Protein AF-A0A7S3IKJ8-F1 (afdb_monomer_lite)

pLDDT: mean 87.4, std 15.87, range [39.94, 98.62]

Sequence (196 aa):
MTREGDLPKLYNYNGRRFDITDTLGQVDKDSNGRIIPKKDAQGRLVDNLGRRINSRGYLVDEFGNVIDKDGRQIFENAHLENDEIPKIFPFTKFNVKNITGDFEMDPLGNPILDRDQSGALLDRQGRKVNAKGYLIDQHGNIINVHGKQVFKKEILDNEGDIPKVYRTGLLKADTASSLSRLMSEIEKNQPSEFDQ

Radius of gyration: 22.33 Å; chains: 1; bounding box: 51×67×55 Å

Organism: NCBI:txid197538

Structure (mmCIF, N/CA/C/O backbone):
data_AF-A0A7S3IKJ8-F1
#
_entry.id   AF-A0A7S3IKJ8-F1
#
loop_
_atom_site.group_PDB
_atom_site.id
_atom_site.type_symbol
_atom_site.label_atom_id
_atom_site.label_alt_id
_atom_site.label_comp_id
_atom_site.label_asym_id
_atom_site.label_entity_id
_atom_site.label_seq_id
_atom_site.pdbx_PDB_ins_code
_atom_site.Cartn_x
_atom_site.Cartn_y
_atom_site.Cartn_z
_atom_site.occupancy
_atom_site.B_iso_or_equiv
_atom_site.auth_seq_id
_atom_site.auth_comp_id
_atom_site.auth_asym_id
_atom_site.auth_atom_id
_atom_site.pdbx_PDB_model_num
ATOM 1 N N . MET A 1 1 ? -18.292 -18.107 0.063 1.00 39.94 1 MET A N 1
ATOM 2 C CA . MET A 1 1 ? -18.399 -17.570 1.435 1.00 39.94 1 MET A CA 1
ATOM 3 C C . MET A 1 1 ? -18.030 -18.699 2.377 1.00 39.94 1 MET A C 1
ATOM 5 O O . MET A 1 1 ? -18.510 -19.804 2.159 1.00 39.94 1 MET A O 1
ATOM 9 N N . THR A 1 2 ? -17.123 -18.473 3.327 1.00 44.84 2 THR A N 1
ATOM 10 C CA . THR A 1 2 ? -16.874 -19.429 4.418 1.00 44.84 2 THR A CA 1
ATOM 11 C C . THR A 1 2 ? -18.148 -19.557 5.255 1.00 44.84 2 THR A C 1
ATOM 13 O O . THR A 1 2 ? -18.942 -18.617 5.316 1.00 44.84 2 THR A O 1
ATOM 16 N N . ARG A 1 3 ? -18.373 -20.729 5.855 1.00 45.25 3 ARG A N 1
ATOM 17 C CA . ARG A 1 3 ? -19.634 -21.105 6.521 1.00 45.25 3 ARG A CA 1
ATOM 18 C C . ARG A 1 3 ? -20.012 -20.251 7.751 1.00 45.25 3 ARG A C 1
ATOM 20 O O . ARG A 1 3 ? -21.077 -20.476 8.305 1.00 45.25 3 ARG A O 1
ATOM 27 N N . GLU A 1 4 ? -19.208 -19.255 8.133 1.00 46.69 4 GLU A N 1
ATOM 28 C CA . GLU A 1 4 ? -19.383 -18.479 9.375 1.00 46.69 4 GLU A CA 1
ATOM 29 C C . GLU A 1 4 ? -19.508 -16.956 9.195 1.00 46.69 4 GLU A C 1
ATOM 31 O O . GLU A 1 4 ? -19.572 -16.232 10.176 1.00 46.69 4 GLU A O 1
ATOM 36 N N . GLY A 1 5 ? -19.571 -16.417 7.973 1.00 54.84 5 GLY A N 1
ATOM 37 C CA . GLY A 1 5 ? -19.694 -14.956 7.798 1.00 54.84 5 GLY A CA 1
ATOM 38 C C . GLY A 1 5 ? -18.462 -14.148 8.246 1.00 54.84 5 GLY A C 1
ATOM 39 O O . GLY A 1 5 ? -18.463 -12.924 8.118 1.00 54.84 5 GLY A O 1
ATOM 40 N N . ASP A 1 6 ? -17.400 -14.822 8.696 1.00 66.81 6 ASP A N 1
ATOM 41 C CA . ASP A 1 6 ? -16.117 -14.217 9.030 1.00 66.81 6 ASP A CA 1
ATOM 42 C C . ASP A 1 6 ? -15.493 -13.524 7.819 1.00 66.81 6 ASP A C 1
ATOM 44 O O . ASP A 1 6 ? -15.378 -14.083 6.718 1.00 66.81 6 ASP A O 1
ATOM 48 N N . LEU A 1 7 ? -15.053 -12.284 8.040 1.00 72.56 7 LEU A N 1
ATOM 49 C CA . LEU A 1 7 ? -14.300 -11.534 7.048 1.00 72.56 7 LEU A CA 1
ATOM 50 C C . LEU A 1 7 ? -13.001 -12.284 6.722 1.00 72.56 7 LEU A C 1
ATOM 52 O O . LEU A 1 7 ? -12.287 -12.727 7.625 1.00 72.56 7 LEU A O 1
ATOM 56 N N . PRO A 1 8 ? -12.640 -12.419 5.434 1.00 81.75 8 PRO A N 1
ATOM 57 C CA . PRO A 1 8 ? -11.373 -13.027 5.082 1.00 81.75 8 PRO A CA 1
ATOM 58 C C . PRO A 1 8 ? -10.234 -12.185 5.657 1.00 81.75 8 PRO A C 1
ATOM 60 O O . PRO A 1 8 ? -10.186 -10.968 5.474 1.00 81.75 8 PRO A O 1
ATOM 63 N N . LYS A 1 9 ? -9.282 -12.860 6.305 1.00 88.75 9 LYS A N 1
ATOM 64 C CA . LYS A 1 9 ? -8.017 -12.244 6.714 1.00 88.75 9 LYS A CA 1
ATOM 65 C C . LYS A 1 9 ? -7.365 -11.518 5.534 1.00 88.75 9 LYS A C 1
ATOM 67 O O . LYS A 1 9 ? -7.343 -12.039 4.417 1.00 88.75 9 LYS A O 1
ATOM 72 N N . LEU A 1 10 ? -6.801 -10.353 5.817 1.00 93.19 10 LEU A N 1
ATOM 73 C CA . LEU A 1 10 ? -6.163 -9.464 4.853 1.00 93.19 10 LEU A CA 1
ATOM 74 C C . LEU A 1 10 ? -4.644 -9.623 4.884 1.00 93.19 10 LEU A C 1
ATOM 76 O O . LEU A 1 10 ? -4.087 -10.236 5.795 1.00 93.19 10 LEU A O 1
ATOM 80 N N . TYR A 1 11 ? -3.977 -9.042 3.893 1.00 94.12 11 TYR A N 1
ATOM 81 C CA . TYR A 1 11 ? -2.529 -8.888 3.858 1.00 94.12 11 TYR A CA 1
ATOM 82 C C . TYR A 1 11 ? -2.122 -7.425 4.001 1.00 94.12 11 TYR A C 1
ATOM 84 O O . TYR A 1 11 ? -2.797 -6.528 3.499 1.00 94.12 11 TYR A O 1
ATOM 92 N N . ASN A 1 12 ? -0.988 -7.183 4.652 1.00 94.75 12 ASN A N 1
ATOM 93 C CA . ASN A 1 12 ? -0.292 -5.906 4.538 1.00 94.75 12 ASN A CA 1
ATOM 94 C C . ASN A 1 12 ? 0.738 -5.932 3.395 1.00 94.75 12 ASN A C 1
ATOM 96 O O . ASN A 1 12 ? 0.959 -6.961 2.752 1.00 94.75 12 ASN A O 1
ATOM 100 N N . TYR A 1 13 ? 1.405 -4.802 3.155 1.00 94.25 13 TYR A N 1
ATOM 101 C CA . TYR A 1 13 ? 2.387 -4.654 2.074 1.00 94.25 13 TYR A CA 1
ATOM 102 C C . TYR A 1 13 ? 3.602 -5.589 2.174 1.00 94.25 13 TYR A C 1
ATOM 104 O O . TYR A 1 13 ? 4.128 -6.026 1.145 1.00 94.25 13 TYR A O 1
ATOM 112 N N . ASN A 1 14 ? 3.969 -5.999 3.391 1.00 91.69 14 ASN A N 1
ATOM 113 C CA . ASN A 1 14 ? 5.042 -6.965 3.645 1.00 91.69 14 ASN A CA 1
ATOM 114 C C . ASN A 1 14 ? 4.616 -8.424 3.397 1.00 91.69 14 ASN A C 1
ATOM 116 O O . ASN A 1 14 ? 5.451 -9.329 3.452 1.00 91.69 14 ASN A O 1
ATOM 120 N N . GLY A 1 15 ? 3.331 -8.668 3.116 1.00 91.12 15 GLY A N 1
ATOM 121 C CA . GLY A 1 15 ? 2.766 -10.005 2.949 1.00 91.12 15 GLY A CA 1
ATOM 122 C C . GLY A 1 15 ? 2.408 -10.691 4.271 1.00 91.12 15 GLY A C 1
ATOM 123 O O . GLY A 1 15 ? 2.124 -11.888 4.275 1.00 91.12 15 GLY A O 1
ATOM 124 N N . ARG A 1 16 ? 2.386 -9.961 5.396 1.00 92.31 16 ARG A N 1
ATOM 125 C CA . ARG A 1 16 ? 1.870 -10.483 6.667 1.00 92.31 16 ARG A CA 1
ATOM 126 C C . ARG A 1 16 ? 0.351 -10.561 6.586 1.00 92.31 16 ARG A C 1
ATOM 128 O O . ARG A 1 16 ? -0.309 -9.578 6.258 1.00 92.31 16 ARG A O 1
ATOM 135 N N . ARG A 1 17 ? -0.189 -11.731 6.924 1.00 92.50 17 ARG A N 1
ATOM 136 C CA . ARG A 1 17 ? -1.628 -11.955 7.061 1.00 92.50 17 ARG A CA 1
ATOM 137 C C . ARG A 1 17 ? -2.111 -11.448 8.422 1.00 92.50 17 ARG A C 1
ATOM 139 O O . ARG A 1 17 ? -1.455 -11.716 9.428 1.00 92.50 17 ARG A O 1
ATOM 146 N N . PHE A 1 18 ? -3.245 -10.759 8.463 1.00 93.81 18 PHE A N 1
ATOM 147 C CA . PHE A 1 18 ? -3.843 -10.243 9.696 1.00 93.81 18 PHE A CA 1
ATOM 148 C C . PHE A 1 18 ? -5.374 -10.303 9.648 1.00 93.81 18 PHE A C 1
ATOM 150 O O . PHE A 1 18 ? -5.972 -10.387 8.572 1.00 93.81 18 PHE A O 1
ATOM 157 N N . ASP A 1 19 ? -6.003 -10.302 10.821 1.00 94.00 19 ASP A N 1
ATOM 158 C CA . ASP A 1 19 ? -7.445 -10.119 10.953 1.00 94.00 19 ASP A CA 1
ATOM 159 C C . ASP A 1 19 ? -7.748 -8.624 11.092 1.00 94.00 19 ASP A C 1
ATOM 161 O O . ASP A 1 19 ? -7.141 -7.944 11.918 1.00 94.00 19 ASP A O 1
ATOM 165 N N . ILE A 1 20 ? -8.670 -8.095 10.288 1.00 94.06 20 ILE A N 1
ATOM 166 C CA . ILE A 1 20 ? -9.033 -6.676 10.372 1.00 94.06 20 ILE A CA 1
ATOM 167 C C . ILE A 1 20 ? -9.647 -6.332 11.733 1.00 94.06 20 ILE A C 1
ATOM 169 O O . ILE A 1 20 ? -9.433 -5.232 12.239 1.00 94.06 20 ILE A O 1
ATOM 173 N N . THR A 1 21 ? -10.353 -7.271 12.362 1.00 94.00 21 THR A N 1
ATOM 174 C CA . THR A 1 21 ? -10.974 -7.062 13.675 1.00 94.00 21 THR A CA 1
ATOM 175 C C . THR A 1 21 ? -9.936 -6.853 14.775 1.00 94.00 21 THR A C 1
ATOM 177 O O . THR A 1 21 ? -10.168 -6.052 15.677 1.00 94.00 21 THR A O 1
ATOM 180 N N . ASP A 1 22 ? -8.750 -7.457 14.647 1.00 95.88 22 ASP A N 1
ATOM 181 C CA . ASP A 1 22 ? -7.635 -7.238 15.572 1.00 95.88 22 ASP A CA 1
ATOM 182 C C . ASP A 1 22 ? -7.056 -5.819 15.470 1.00 95.88 22 ASP A C 1
ATOM 184 O O . ASP A 1 22 ? -6.352 -5.391 16.379 1.00 95.88 22 ASP A O 1
ATOM 188 N N . THR A 1 23 ? -7.345 -5.084 14.393 1.00 97.31 23 THR A N 1
ATOM 189 C CA . THR A 1 23 ? -6.882 -3.697 14.199 1.00 97.31 23 THR A CA 1
ATOM 190 C C . THR A 1 23 ? -7.908 -2.650 14.613 1.00 97.31 23 THR A C 1
ATOM 192 O O . THR A 1 23 ? -7.601 -1.463 14.589 1.00 97.31 23 THR A O 1
ATOM 195 N N . LEU A 1 24 ? -9.127 -3.048 14.983 1.00 96.50 24 LEU A N 1
ATOM 196 C CA . LEU A 1 24 ? -10.211 -2.123 15.308 1.00 96.50 24 LEU A CA 1
ATOM 197 C C . LEU A 1 24 ? -10.307 -1.876 16.819 1.00 96.50 24 LEU A C 1
ATOM 199 O O . LEU A 1 24 ? -10.249 -2.794 17.641 1.00 96.50 24 LEU A O 1
ATOM 203 N N . GLY A 1 25 ? -10.482 -0.608 17.189 1.00 96.62 25 GLY A N 1
ATOM 204 C CA . GLY A 1 25 ? -10.807 -0.209 18.552 1.00 96.62 25 GLY A CA 1
ATOM 205 C C . GLY A 1 25 ? -12.226 -0.617 18.945 1.00 96.62 25 GLY A C 1
ATOM 206 O O . GLY A 1 25 ? -13.109 -0.781 18.101 1.00 96.62 25 GLY A O 1
ATOM 207 N N . GLN A 1 26 ? -12.463 -0.751 20.249 1.00 96.06 26 GLN A N 1
ATOM 208 C CA . GLN A 1 26 ? -13.811 -0.989 20.767 1.00 96.06 26 GLN A CA 1
ATOM 209 C C . GLN A 1 26 ? -14.563 0.338 20.835 1.00 96.06 26 GLN A C 1
ATOM 211 O O . GLN A 1 26 ? -14.299 1.148 21.716 1.00 96.06 26 GLN A O 1
ATOM 216 N N . VAL A 1 27 ? -15.475 0.579 19.900 1.00 95.31 27 VAL A N 1
ATOM 217 C CA . VAL A 1 27 ? -16.203 1.850 19.796 1.00 95.31 27 VAL A CA 1
ATOM 218 C C . VAL A 1 27 ? -17.701 1.620 19.734 1.00 95.31 27 VAL A C 1
ATOM 220 O O . VAL A 1 27 ? -18.172 0.666 19.108 1.00 95.31 27 VAL A O 1
ATOM 223 N N . ASP A 1 28 ? -18.441 2.535 20.348 1.00 94.25 28 ASP A N 1
ATOM 224 C CA . ASP A 1 28 ? -19.887 2.599 20.184 1.00 94.25 28 ASP A CA 1
ATOM 225 C C . ASP A 1 28 ? -20.216 3.078 18.765 1.00 94.25 28 ASP A C 1
ATOM 227 O O . ASP A 1 28 ? -19.396 3.711 18.089 1.00 94.25 28 ASP A O 1
ATOM 231 N N . LYS A 1 29 ? -21.421 2.762 18.292 1.00 93.62 29 LYS A N 1
ATOM 232 C CA . LYS A 1 29 ? -21.914 3.198 16.985 1.00 93.62 29 LYS A CA 1
ATOM 233 C C . LYS A 1 29 ? -23.251 3.904 17.136 1.00 93.62 29 LYS A C 1
ATOM 235 O O . LYS A 1 29 ? -24.057 3.524 17.983 1.00 93.62 29 LYS A O 1
ATOM 240 N N . ASP A 1 30 ? -23.483 4.917 16.310 1.00 93.06 30 ASP A N 1
ATOM 241 C CA . ASP A 1 30 ? -24.798 5.543 16.196 1.00 93.06 30 ASP A CA 1
ATOM 242 C C . ASP A 1 30 ? -25.796 4.614 15.476 1.00 93.06 30 ASP A C 1
ATOM 244 O O . ASP A 1 30 ? -25.449 3.532 14.991 1.00 93.06 30 ASP A O 1
ATOM 248 N N . SER A 1 31 ? -27.054 5.047 15.371 1.00 94.75 31 SER A N 1
ATOM 249 C CA . SER A 1 31 ? -28.112 4.301 14.674 1.00 94.75 31 SER A CA 1
ATOM 250 C C . SER A 1 31 ? -27.844 4.075 13.179 1.00 94.75 31 SER A C 1
ATOM 252 O O . SER A 1 31 ? -28.470 3.205 12.579 1.00 94.75 31 SER A O 1
ATOM 254 N N . ASN A 1 32 ? -26.909 4.816 12.578 1.00 92.81 32 ASN A N 1
ATOM 255 C CA . ASN A 1 32 ? -26.478 4.664 11.188 1.00 92.81 32 ASN A CA 1
ATOM 256 C C . ASN A 1 32 ? -25.210 3.799 11.061 1.00 92.81 32 ASN A C 1
ATOM 258 O O . ASN A 1 32 ? -24.652 3.679 9.969 1.00 92.81 32 ASN A O 1
ATOM 262 N N . GLY A 1 33 ? -24.718 3.227 12.164 1.00 88.00 33 GLY A N 1
ATOM 263 C CA . GLY A 1 33 ? -23.505 2.418 12.201 1.00 88.00 33 GLY A CA 1
ATOM 264 C C . GLY A 1 33 ? -22.201 3.220 12.149 1.00 88.00 33 GLY A C 1
ATOM 265 O O . GLY A 1 33 ? -21.135 2.613 12.005 1.00 88.00 33 GLY A O 1
ATOM 266 N N . ARG A 1 34 ? -22.244 4.555 12.263 1.00 90.25 34 ARG A N 1
ATOM 267 C CA . ARG A 1 34 ? -21.039 5.394 12.333 1.00 90.25 34 ARG A CA 1
ATOM 268 C C . ARG A 1 34 ? -20.425 5.286 13.717 1.00 90.25 34 ARG A C 1
ATOM 270 O O . ARG A 1 34 ? -21.140 5.292 14.712 1.00 90.25 34 ARG A O 1
ATOM 277 N N . ILE A 1 35 ? -19.101 5.203 13.777 1.00 92.44 35 ILE A N 1
ATOM 278 C CA . ILE A 1 35 ? -18.386 5.099 15.049 1.00 92.44 35 ILE A CA 1
ATOM 279 C C . ILE A 1 35 ? -18.513 6.393 15.862 1.00 92.44 35 ILE A C 1
ATOM 281 O O . ILE A 1 35 ? -18.475 7.492 15.308 1.00 92.44 35 ILE A O 1
ATOM 285 N N . ILE A 1 36 ? -18.621 6.249 17.179 1.00 93.56 36 ILE A N 1
ATOM 286 C CA . ILE A 1 36 ? -18.640 7.341 18.153 1.00 93.56 36 ILE A CA 1
ATOM 287 C C . ILE A 1 36 ? -17.395 7.178 19.039 1.00 93.56 36 ILE A C 1
ATOM 289 O O . ILE A 1 36 ? -17.452 6.519 20.078 1.00 93.56 36 ILE A O 1
ATOM 293 N N . PRO A 1 37 ? -16.234 7.710 18.618 1.00 92.62 37 PRO A N 1
ATOM 294 C CA . PRO A 1 37 ? -15.009 7.618 19.399 1.00 92.62 37 PRO A CA 1
ATOM 295 C C . PRO A 1 37 ? -15.051 8.567 20.603 1.00 92.62 37 PRO A C 1
ATOM 297 O O . PRO A 1 37 ? -15.654 9.644 20.552 1.00 92.62 37 PRO A O 1
ATOM 300 N N . LYS A 1 38 ? -14.351 8.200 21.678 1.00 96.12 38 LYS A N 1
ATOM 301 C CA . LYS A 1 38 ? -14.102 9.095 22.814 1.00 96.12 38 LYS A CA 1
ATOM 302 C C . LYS A 1 38 ? -12.899 9.988 22.513 1.00 96.12 38 LYS A C 1
ATOM 304 O O . LYS A 1 38 ? -12.144 9.747 21.571 1.00 96.12 38 LYS A O 1
ATOM 309 N N . LYS A 1 39 ? -12.713 11.030 23.322 1.00 96.81 39 LYS A N 1
ATOM 310 C CA . LYS A 1 39 ? -11.502 11.855 23.319 1.00 96.81 39 LYS A CA 1
ATOM 311 C C . LYS A 1 39 ? -10.827 11.788 24.678 1.00 96.81 39 LYS A C 1
ATOM 313 O O . LYS A 1 39 ? -11.513 11.809 25.698 1.00 96.81 39 LYS A O 1
ATOM 318 N N . ASP A 1 40 ? -9.504 11.704 24.682 1.00 95.19 40 ASP A N 1
ATOM 319 C CA . ASP A 1 40 ? -8.719 11.838 25.907 1.00 95.19 40 ASP A CA 1
ATOM 320 C C . ASP A 1 40 ? -8.556 13.310 26.331 1.00 95.19 40 ASP A C 1
ATOM 322 O O . ASP A 1 40 ? -9.071 14.229 25.688 1.00 95.19 40 ASP A O 1
ATOM 326 N N . ALA A 1 41 ? -7.825 13.544 27.425 1.00 95.19 41 ALA A N 1
ATOM 327 C CA . ALA A 1 41 ? -7.581 14.883 27.965 1.00 95.19 41 ALA A CA 1
ATOM 328 C C . ALA A 1 41 ? -6.824 15.812 26.995 1.00 95.19 41 ALA A C 1
ATOM 330 O O . ALA A 1 41 ? -6.888 17.031 27.135 1.00 95.19 41 ALA A O 1
ATOM 331 N N . GLN A 1 42 ? -6.119 15.252 26.010 1.00 94.44 42 GLN A N 1
ATOM 332 C CA . GLN A 1 42 ? -5.400 15.982 24.967 1.00 94.44 42 GLN A CA 1
ATOM 333 C C . GLN A 1 42 ? -6.237 16.131 23.685 1.00 94.44 42 GLN A C 1
ATOM 335 O O . GLN A 1 42 ? -5.743 16.630 22.676 1.00 94.44 42 GLN A O 1
ATOM 340 N N . GLY A 1 43 ? -7.502 15.700 23.701 1.00 94.50 43 GLY A N 1
ATOM 341 C CA . GLY A 1 43 ? -8.410 15.764 22.560 1.00 94.50 43 GLY A CA 1
ATOM 342 C C . GLY A 1 43 ? -8.161 14.700 21.487 1.00 94.50 43 GLY A C 1
ATOM 343 O O . GLY A 1 43 ? -8.786 14.770 20.424 1.00 94.50 43 GLY A O 1
ATOM 344 N N . ARG A 1 44 ? -7.282 13.720 21.738 1.00 95.56 44 ARG A N 1
ATOM 345 C CA . ARG A 1 44 ? -6.969 12.632 20.800 1.00 95.56 44 ARG A CA 1
ATOM 346 C C . ARG A 1 44 ? -8.075 11.587 20.832 1.00 95.56 44 ARG A C 1
ATOM 348 O O . ARG A 1 44 ? -8.636 11.315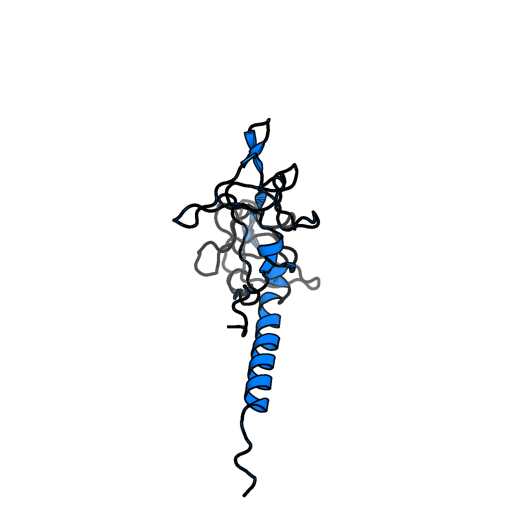 21.891 1.00 95.56 44 ARG A O 1
ATOM 355 N N . LEU A 1 45 ? -8.378 10.996 19.678 1.00 97.50 45 LEU A N 1
ATOM 356 C CA . LEU A 1 45 ? -9.399 9.956 19.577 1.00 97.50 45 LEU A CA 1
ATOM 357 C C . LEU A 1 45 ? -8.933 8.676 20.280 1.00 97.50 45 LEU A C 1
ATOM 359 O O . LEU A 1 45 ? -7.826 8.186 20.043 1.00 97.50 45 LEU A O 1
ATOM 363 N N . VAL A 1 46 ? -9.801 8.135 21.130 1.00 98.12 46 VAL A N 1
ATOM 364 C CA . VAL A 1 46 ? -9.577 6.884 21.854 1.00 98.12 46 VAL A CA 1
ATOM 365 C C . VAL A 1 46 ? -10.814 5.993 21.801 1.00 98.12 46 VAL A C 1
ATOM 367 O O . VAL A 1 46 ? -11.946 6.467 21.667 1.00 98.12 46 VAL A O 1
ATOM 370 N N . ASP A 1 47 ? -10.590 4.688 21.892 1.00 97.69 47 ASP A N 1
ATOM 371 C CA . ASP A 1 47 ? -11.650 3.696 22.012 1.00 97.69 47 ASP A CA 1
ATOM 372 C C . ASP A 1 47 ? -12.206 3.624 23.450 1.00 97.69 47 ASP A C 1
ATOM 374 O O . ASP A 1 47 ? -11.779 4.345 24.357 1.00 97.69 47 ASP A O 1
ATOM 378 N N . ASN A 1 48 ? -13.182 2.747 23.684 1.00 97.06 48 ASN A N 1
ATOM 379 C CA . ASN A 1 48 ? -13.828 2.566 24.984 1.00 97.06 48 ASN A CA 1
ATOM 380 C C . ASN A 1 48 ? -12.879 2.069 26.085 1.00 97.06 48 ASN A C 1
ATOM 382 O O . ASN A 1 48 ? -13.211 2.221 27.260 1.00 97.06 48 ASN A O 1
ATOM 386 N N . LEU A 1 49 ? -11.715 1.527 25.714 1.00 95.75 49 LEU A N 1
ATOM 387 C CA . LEU A 1 49 ? -10.662 1.071 26.619 1.00 95.75 49 LEU A CA 1
ATOM 388 C C . LEU A 1 49 ? -9.554 2.122 26.810 1.00 95.75 49 LEU A C 1
ATOM 390 O O . LEU A 1 49 ? -8.574 1.858 27.501 1.00 95.75 49 LEU A O 1
ATOM 394 N N . GLY A 1 50 ? -9.684 3.305 26.199 1.00 96.12 50 GLY A N 1
ATOM 395 C CA . GLY A 1 50 ? -8.686 4.373 26.265 1.00 96.12 50 GLY A CA 1
ATOM 396 C C . GLY A 1 50 ? -7.492 4.178 25.326 1.00 96.12 50 GLY A C 1
ATOM 397 O O . GLY A 1 50 ? -6.506 4.906 25.439 1.00 96.12 50 GLY A O 1
ATOM 398 N N . ARG A 1 51 ? -7.550 3.220 24.392 1.00 97.31 51 ARG A N 1
ATOM 399 C CA . ARG A 1 51 ? -6.497 3.006 23.389 1.00 97.31 51 ARG A CA 1
ATOM 400 C C . ARG A 1 51 ? -6.660 4.006 22.254 1.00 97.31 51 ARG A C 1
ATOM 402 O O . ARG A 1 51 ? -7.780 4.276 21.826 1.00 97.31 51 ARG A O 1
ATOM 409 N N . ARG A 1 52 ? -5.549 4.539 21.741 1.00 98.06 52 ARG A N 1
ATOM 410 C CA . ARG A 1 52 ? -5.568 5.500 20.629 1.00 98.06 52 ARG A CA 1
ATOM 411 C C . ARG A 1 52 ? -6.139 4.861 19.369 1.00 98.06 52 ARG A C 1
ATOM 413 O O . ARG A 1 52 ? -5.761 3.746 19.010 1.00 98.06 52 ARG A O 1
ATOM 420 N N . ILE A 1 53 ? -7.006 5.605 18.689 1.00 98.50 53 ILE A N 1
ATOM 421 C CA . ILE A 1 53 ? -7.562 5.232 17.389 1.00 98.50 53 ILE A CA 1
ATOM 422 C C . ILE A 1 53 ? -7.483 6.394 16.398 1.00 98.50 53 ILE A C 1
ATOM 424 O O . ILE A 1 53 ? -7.377 7.552 16.800 1.00 98.50 53 ILE A O 1
ATOM 428 N N . ASN A 1 54 ? -7.545 6.102 15.101 1.00 97.44 54 ASN A N 1
ATOM 429 C CA . ASN A 1 54 ? -7.724 7.124 14.066 1.00 97.44 54 ASN A CA 1
ATOM 430 C C . ASN A 1 54 ? -9.214 7.398 13.777 1.00 97.44 54 ASN A C 1
ATOM 432 O O . ASN A 1 54 ? -10.102 6.815 14.406 1.00 97.44 54 ASN A O 1
ATOM 436 N N . SER A 1 55 ? -9.515 8.271 12.807 1.00 95.81 55 SER A N 1
ATOM 437 C CA . SER A 1 55 ? -10.907 8.638 12.487 1.00 95.81 55 SER A CA 1
ATOM 438 C C . SER A 1 55 ? -11.744 7.505 11.874 1.00 95.81 55 SER A C 1
ATOM 440 O O . SER A 1 55 ? -12.969 7.607 11.820 1.00 95.81 55 SER A O 1
ATOM 442 N N . ARG A 1 56 ? -11.108 6.406 11.447 1.00 96.44 56 ARG A N 1
ATOM 443 C CA . ARG A 1 56 ? -11.764 5.173 10.982 1.00 96.44 56 ARG A CA 1
ATOM 444 C C . ARG A 1 56 ? -11.927 4.125 12.083 1.00 96.44 56 ARG A C 1
ATOM 446 O O . ARG A 1 56 ? -12.544 3.093 11.840 1.00 96.44 56 ARG A O 1
ATOM 453 N N . GLY A 1 57 ? -11.428 4.398 13.288 1.00 96.94 57 GLY A N 1
ATOM 454 C CA . GLY A 1 57 ? -11.520 3.493 14.431 1.00 96.94 57 GLY A CA 1
ATOM 455 C C . GLY A 1 57 ? -10.432 2.422 14.471 1.00 96.94 57 GLY A C 1
ATOM 456 O O . GLY A 1 57 ? -10.531 1.510 15.288 1.00 96.94 57 GLY A O 1
ATOM 457 N N . TYR A 1 58 ? -9.399 2.518 13.630 1.00 98.31 58 TYR A N 1
ATOM 458 C CA . TYR A 1 58 ? -8.236 1.636 13.725 1.00 98.31 58 TYR A CA 1
ATOM 459 C C . TYR A 1 58 ? -7.379 2.012 14.924 1.00 98.31 58 TYR A C 1
ATOM 461 O O . TYR A 1 58 ? -7.148 3.198 15.149 1.00 98.31 58 TYR A O 1
ATOM 469 N N . LEU A 1 59 ? -6.885 1.014 15.656 1.00 98.56 59 LEU A N 1
ATOM 470 C CA . LEU A 1 59 ? -5.880 1.179 16.699 1.00 98.56 59 LEU A CA 1
ATOM 471 C C . LEU A 1 59 ? -4.607 1.760 16.092 1.00 98.56 59 LEU A C 1
ATOM 473 O O . LEU A 1 59 ? -4.132 1.271 15.064 1.00 98.56 59 LEU A O 1
ATOM 477 N N . VAL A 1 60 ? -4.051 2.783 16.741 1.00 98.62 60 VAL A N 1
ATOM 478 C CA . VAL A 1 60 ? -2.819 3.432 16.284 1.00 98.62 60 VAL A CA 1
ATOM 479 C C . VAL A 1 60 ? -1.788 3.599 17.389 1.00 98.62 60 VAL A C 1
ATOM 481 O O . VAL A 1 60 ? -2.132 3.804 18.555 1.00 98.62 60 VAL A O 1
ATOM 484 N N . ASP A 1 61 ? -0.516 3.537 17.004 1.00 98.12 61 ASP A N 1
ATOM 485 C CA . ASP A 1 61 ? 0.609 3.855 17.880 1.00 98.12 61 ASP A CA 1
ATOM 486 C C . ASP A 1 61 ? 0.801 5.373 18.059 1.00 98.12 61 ASP A C 1
ATOM 488 O O . ASP A 1 61 ? -0.053 6.202 17.712 1.00 98.12 61 ASP A O 1
ATOM 492 N N . GLU A 1 62 ? 1.938 5.761 18.640 1.00 96.44 6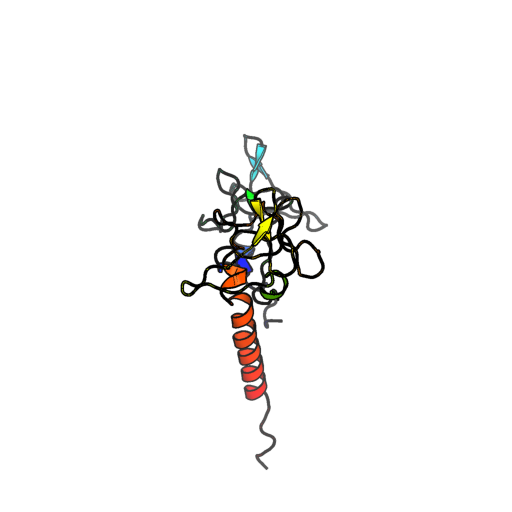2 GLU A N 1
ATOM 493 C CA . GLU A 1 62 ? 2.231 7.164 18.888 1.00 96.44 62 GLU A CA 1
ATOM 494 C C . GLU A 1 62 ? 2.446 8.004 17.625 1.00 96.44 62 GLU A C 1
ATOM 496 O O . GLU A 1 62 ? 2.038 9.173 17.612 1.00 96.44 62 GLU A O 1
ATOM 501 N N . PHE A 1 63 ? 2.965 7.374 16.569 1.00 97.19 63 PHE A N 1
ATOM 502 C CA . PHE A 1 63 ? 3.245 7.942 15.250 1.00 97.19 63 PHE A CA 1
ATOM 503 C C . PHE A 1 63 ? 2.035 7.888 14.306 1.00 97.19 63 PHE A C 1
ATOM 505 O O . PHE A 1 63 ? 2.091 8.411 13.196 1.00 97.19 63 PHE A O 1
ATOM 512 N N . GLY A 1 64 ? 0.927 7.279 14.738 1.00 97.44 64 GLY A N 1
ATOM 513 C CA . GLY A 1 64 ? -0.277 7.130 13.927 1.00 97.44 64 GLY A CA 1
ATOM 514 C C . GLY A 1 64 ? -0.237 5.931 12.977 1.00 97.44 64 GLY A C 1
ATOM 515 O O . GLY A 1 64 ? -1.080 5.859 12.080 1.00 97.44 64 GLY A O 1
ATOM 516 N N . ASN A 1 65 ? 0.716 5.010 13.140 1.00 98.38 65 ASN A N 1
ATOM 517 C CA . ASN A 1 65 ? 0.735 3.750 12.403 1.00 98.38 65 ASN A CA 1
ATOM 518 C C . ASN A 1 65 ? -0.373 2.840 12.925 1.00 98.38 65 ASN A C 1
ATOM 520 O O . ASN A 1 65 ? -0.619 2.790 14.129 1.00 98.38 65 ASN A O 1
ATOM 524 N N . VAL A 1 66 ? -1.011 2.081 12.037 1.00 98.62 66 VAL A N 1
ATOM 525 C CA . VAL A 1 66 ? -2.032 1.108 12.433 1.00 98.62 66 VAL A CA 1
ATOM 526 C C . VAL A 1 66 ? -1.365 -0.110 13.054 1.00 98.62 66 VAL A C 1
ATOM 528 O O . VAL A 1 66 ? -0.470 -0.711 12.452 1.00 98.62 66 VAL A O 1
ATOM 531 N N . ILE A 1 67 ? -1.846 -0.499 14.231 1.00 98.62 67 ILE A N 1
ATOM 532 C CA . ILE A 1 67 ? -1.368 -1.643 15.011 1.00 98.62 67 ILE A CA 1
ATOM 533 C C . ILE A 1 67 ? -2.483 -2.677 15.205 1.00 98.62 67 ILE A C 1
ATOM 535 O O . ILE A 1 67 ? -3.669 -2.367 15.096 1.00 98.62 67 ILE A O 1
ATOM 539 N N . ASP A 1 68 ? -2.102 -3.920 15.491 1.00 97.88 68 ASP A N 1
ATOM 540 C CA . ASP A 1 68 ? -3.030 -4.917 16.025 1.00 97.88 68 ASP A CA 1
ATOM 541 C C . ASP A 1 68 ? -3.233 -4.740 17.544 1.00 97.88 68 ASP A C 1
ATOM 543 O O . ASP A 1 68 ? -2.554 -3.952 18.206 1.00 97.88 68 ASP A O 1
ATOM 547 N N . LYS A 1 69 ? -4.178 -5.492 18.114 1.00 96.31 69 LYS A N 1
ATOM 548 C CA . LYS A 1 69 ? -4.492 -5.491 19.552 1.00 96.31 69 LYS A CA 1
ATOM 549 C C . LYS A 1 69 ? -3.309 -5.855 20.456 1.00 96.31 69 LYS A C 1
ATOM 551 O O . LYS A 1 69 ? -3.347 -5.512 21.634 1.00 96.31 69 LYS A O 1
ATOM 556 N N . ASP A 1 70 ? -2.292 -6.525 19.909 1.00 96.31 70 ASP A N 1
ATOM 557 C CA . ASP A 1 70 ? -1.060 -6.897 20.608 1.00 96.31 70 ASP A CA 1
ATOM 558 C C . ASP A 1 70 ? 0.028 -5.812 20.465 1.00 96.31 70 ASP A C 1
ATOM 560 O O . ASP A 1 70 ? 1.154 -5.995 20.927 1.00 96.31 70 ASP A O 1
ATOM 564 N N . GLY A 1 71 ? -0.276 -4.690 19.805 1.00 96.50 71 GLY A N 1
ATOM 565 C CA . GLY A 1 71 ? 0.644 -3.575 19.599 1.00 96.50 71 GLY A CA 1
ATOM 566 C C . GLY A 1 71 ? 1.601 -3.745 18.420 1.00 96.50 71 GLY A C 1
ATOM 567 O O . GLY A 1 71 ? 2.513 -2.936 18.260 1.00 96.50 71 GLY A O 1
ATOM 568 N N . ARG A 1 72 ? 1.437 -4.771 17.576 1.00 97.75 72 ARG A N 1
ATOM 569 C CA . ARG A 1 72 ? 2.322 -4.968 16.418 1.00 97.75 72 ARG A CA 1
ATOM 570 C C . ARG A 1 72 ? 1.856 -4.112 15.249 1.00 97.75 72 ARG A C 1
ATOM 572 O O . ARG A 1 72 ? 0.701 -4.201 14.840 1.00 97.75 72 ARG A O 1
ATOM 579 N N . GLN A 1 73 ? 2.777 -3.376 14.636 1.00 98.00 73 GLN A N 1
ATOM 580 C CA . GLN A 1 73 ? 2.497 -2.572 13.446 1.00 98.00 73 GLN A CA 1
ATOM 581 C C . GLN A 1 73 ? 2.009 -3.430 12.265 1.00 98.00 73 GLN A C 1
ATOM 583 O O . GLN A 1 73 ? 2.607 -4.454 11.914 1.00 98.00 73 GLN A O 1
ATOM 588 N N . ILE A 1 74 ? 0.912 -2.988 11.647 1.00 98.00 74 ILE A N 1
ATOM 589 C CA . ILE A 1 74 ? 0.292 -3.585 10.459 1.00 98.00 74 ILE A CA 1
ATOM 590 C C . ILE A 1 74 ? 0.514 -2.695 9.235 1.00 98.00 74 ILE A C 1
ATOM 592 O O . ILE A 1 74 ? 0.955 -3.211 8.205 1.00 98.00 74 ILE A O 1
ATOM 596 N N . PHE A 1 75 ? 0.279 -1.384 9.358 1.00 97.44 75 PHE A N 1
ATOM 597 C CA . PHE A 1 75 ? 0.532 -0.390 8.311 1.00 97.44 75 PHE A CA 1
ATOM 598 C C . PHE A 1 75 ? 1.161 0.872 8.892 1.00 97.44 75 PHE A C 1
ATOM 600 O O . PHE A 1 75 ? 0.750 1.341 9.948 1.00 97.44 75 PHE A O 1
ATOM 607 N N . GLU A 1 76 ? 2.121 1.444 8.174 1.00 95.94 76 GLU A N 1
ATOM 608 C CA . GLU A 1 76 ? 2.600 2.804 8.434 1.00 95.94 76 GLU A CA 1
ATOM 609 C C . GLU A 1 76 ? 1.507 3.837 8.156 1.00 95.94 76 GLU A C 1
ATOM 611 O O . GLU A 1 76 ? 0.672 3.637 7.271 1.00 95.94 76 GLU A O 1
ATOM 616 N N . ASN A 1 77 ? 1.543 4.963 8.871 1.00 96.12 77 ASN A N 1
ATOM 617 C CA . ASN A 1 77 ? 0.609 6.069 8.661 1.00 96.12 77 ASN A CA 1
ATOM 618 C C . ASN A 1 77 ? 0.615 6.561 7.200 1.00 96.12 77 ASN A C 1
ATOM 620 O O . ASN A 1 77 ? -0.441 6.798 6.621 1.00 96.12 77 ASN A O 1
ATOM 624 N N . ALA A 1 78 ? 1.797 6.608 6.577 1.00 92.75 78 ALA A N 1
ATOM 625 C CA . ALA A 1 78 ? 1.976 7.021 5.185 1.00 92.75 78 ALA A CA 1
ATOM 626 C C . ALA A 1 78 ? 1.259 6.113 4.165 1.00 92.75 78 ALA A C 1
ATOM 628 O O . ALA A 1 78 ? 1.008 6.528 3.037 1.00 92.75 78 ALA A O 1
ATOM 629 N N . HIS A 1 79 ? 0.906 4.881 4.548 1.00 92.81 79 HIS A N 1
ATOM 630 C CA . HIS A 1 79 ? 0.161 3.957 3.692 1.00 92.81 79 HIS A CA 1
ATOM 631 C C . HIS A 1 79 ? -1.357 4.167 3.738 1.00 92.81 79 HIS A C 1
ATOM 633 O O . HIS A 1 79 ? -2.073 3.517 2.971 1.00 92.81 79 HIS A O 1
ATOM 639 N N . LEU A 1 80 ? -1.856 5.003 4.651 1.00 94.75 80 LEU A N 1
ATOM 640 C CA . LEU A 1 80 ? -3.285 5.220 4.834 1.00 94.75 80 LEU A CA 1
ATOM 641 C C . LEU A 1 80 ? -3.811 6.256 3.843 1.00 94.75 80 LEU A C 1
ATOM 643 O O . LEU A 1 80 ? -3.191 7.287 3.596 1.00 94.75 80 LEU A O 1
ATOM 647 N N . GLU A 1 81 ? -5.012 6.017 3.327 1.00 93.88 81 GLU A N 1
ATOM 648 C CA . GLU A 1 81 ? -5.721 6.984 2.491 1.00 93.88 81 GLU A CA 1
ATOM 649 C C . GLU A 1 81 ? -7.014 7.388 3.196 1.00 93.88 81 GLU A C 1
ATOM 651 O O . GLU A 1 81 ? -7.908 6.569 3.386 1.00 93.88 81 GLU A O 1
ATOM 656 N N . ASN A 1 82 ? -7.126 8.653 3.614 1.00 95.19 82 ASN A N 1
ATOM 657 C CA . ASN A 1 82 ? -8.249 9.134 4.433 1.00 95.19 82 ASN A CA 1
ATOM 658 C C . ASN A 1 82 ? -8.456 8.290 5.710 1.00 95.19 82 ASN A C 1
ATOM 660 O O . ASN A 1 82 ? -9.581 7.852 5.996 1.00 95.19 82 ASN A O 1
ATOM 664 N N . ASP A 1 83 ? -7.352 8.037 6.428 1.00 96.00 83 ASP A N 1
ATOM 665 C CA . ASP A 1 83 ? -7.245 7.190 7.629 1.00 96.00 83 ASP A CA 1
ATOM 666 C C . ASP A 1 83 ? -7.634 5.711 7.428 1.00 96.00 83 ASP A C 1
ATOM 668 O O . ASP A 1 83 ? -7.741 4.948 8.389 1.00 96.00 83 ASP A O 1
ATOM 672 N N . GLU A 1 84 ? -7.857 5.279 6.188 1.00 96.81 84 GLU A N 1
ATOM 673 C CA . GLU A 1 84 ? -8.276 3.920 5.858 1.00 96.81 84 GLU A CA 1
ATOM 674 C C . GLU A 1 84 ? -7.080 3.043 5.468 1.00 96.81 84 GLU A C 1
ATOM 676 O O . GLU A 1 84 ? -6.180 3.485 4.751 1.00 96.81 84 GLU A O 1
ATOM 681 N N . ILE A 1 85 ? -7.088 1.781 5.914 1.00 95.94 85 ILE A N 1
ATOM 682 C CA . ILE A 1 85 ? -6.058 0.807 5.541 1.00 95.94 85 ILE A CA 1
ATOM 683 C C . ILE A 1 85 ? -6.309 0.235 4.134 1.00 95.94 85 ILE A C 1
ATOM 685 O O . ILE A 1 85 ? -7.463 0.026 3.731 1.00 95.94 85 ILE A O 1
ATOM 689 N N . PRO A 1 86 ? -5.248 -0.138 3.399 1.00 93.94 86 PRO A N 1
ATOM 690 C CA . PRO A 1 86 ? -5.373 -0.943 2.189 1.00 93.94 86 PRO A CA 1
ATOM 691 C C . PRO A 1 86 ? -6.019 -2.310 2.473 1.00 93.94 86 PRO A C 1
ATOM 693 O O . PRO A 1 86 ? -5.539 -3.090 3.297 1.00 93.94 86 PRO A O 1
ATOM 696 N N . LYS A 1 87 ? -7.086 -2.651 1.742 1.00 92.44 87 LYS A N 1
ATOM 697 C CA . LYS A 1 87 ? -7.779 -3.948 1.859 1.00 92.44 87 LYS A CA 1
ATOM 698 C C . LYS A 1 87 ? -7.224 -4.955 0.851 1.00 92.44 87 LYS A C 1
ATOM 700 O O . LYS A 1 87 ? -7.830 -5.223 -0.185 1.00 92.44 87 LYS A O 1
ATOM 705 N N . ILE A 1 88 ? -6.038 -5.492 1.134 1.00 91.56 88 ILE A N 1
ATOM 706 C CA . ILE A 1 88 ? -5.363 -6.445 0.243 1.00 91.56 88 ILE A CA 1
ATOM 707 C C . ILE A 1 88 ? -5.864 -7.857 0.549 1.00 91.56 88 ILE A C 1
ATOM 709 O O . ILE A 1 88 ? -5.358 -8.551 1.429 1.00 91.56 88 ILE A O 1
ATOM 713 N N . PHE A 1 89 ? -6.900 -8.276 -0.167 1.00 89.44 89 PHE A N 1
ATOM 714 C CA . PHE A 1 89 ? -7.480 -9.603 -0.010 1.00 89.44 89 PHE A CA 1
ATOM 715 C C . PHE A 1 89 ? -6.584 -10.701 -0.597 1.00 89.44 89 PHE A C 1
ATOM 717 O O . PHE A 1 89 ? -5.918 -10.464 -1.603 1.00 89.44 89 PHE A O 1
ATOM 724 N N . PRO A 1 90 ? -6.641 -11.941 -0.076 1.00 82.00 90 PRO A N 1
ATOM 725 C CA . PRO A 1 90 ? -5.918 -13.083 -0.647 1.00 82.00 90 PRO A CA 1
ATOM 726 C C . PRO A 1 90 ? -6.242 -13.367 -2.120 1.00 82.00 90 PRO A C 1
ATOM 728 O O . PRO A 1 90 ? -5.454 -13.995 -2.812 1.00 82.00 90 PRO A O 1
ATOM 731 N N . PHE A 1 91 ? -7.402 -12.910 -2.599 1.00 81.06 91 PHE A N 1
ATOM 732 C CA . PHE A 1 91 ? -7.868 -13.061 -3.979 1.00 81.06 91 PHE A CA 1
ATOM 733 C C . PHE A 1 91 ? -7.681 -11.793 -4.828 1.00 81.06 91 PHE A C 1
ATOM 735 O O . PHE A 1 91 ? -8.210 -11.721 -5.941 1.00 81.06 91 PHE A O 1
ATOM 742 N N . THR A 1 92 ? -6.964 -10.780 -4.327 1.00 83.38 92 THR A N 1
ATOM 743 C CA . THR A 1 92 ? -6.630 -9.579 -5.100 1.00 83.38 92 THR A CA 1
ATOM 744 C C . THR A 1 92 ? -5.827 -9.983 -6.334 1.00 83.38 92 THR A C 1
ATOM 746 O O . THR A 1 92 ? -4.644 -10.312 -6.260 1.00 83.38 92 THR A O 1
ATOM 749 N N . LYS A 1 93 ? -6.479 -9.970 -7.501 1.00 79.56 93 LYS A N 1
ATOM 750 C CA . LYS A 1 93 ? -5.836 -10.320 -8.767 1.00 79.56 93 LYS A CA 1
ATOM 751 C C . LYS A 1 93 ? -4.854 -9.224 -9.154 1.00 79.56 93 LYS A C 1
ATOM 753 O O . LYS A 1 93 ? -5.249 -8.094 -9.426 1.00 79.56 93 LYS A O 1
ATOM 758 N N . PHE A 1 94 ? -3.583 -9.589 -9.241 1.00 86.25 94 PHE A N 1
ATOM 759 C CA . PHE A 1 94 ? -2.533 -8.713 -9.732 1.00 86.25 94 PHE A CA 1
ATOM 760 C C . PHE A 1 94 ? -1.615 -9.474 -10.689 1.00 86.25 94 PHE A C 1
ATOM 762 O O . PHE A 1 94 ? -1.222 -10.618 -10.435 1.00 86.25 94 PHE A O 1
ATOM 769 N N . ASN A 1 95 ? -1.284 -8.836 -11.810 1.00 87.19 95 ASN A N 1
ATOM 770 C CA . ASN A 1 95 ? -0.339 -9.359 -12.782 1.00 87.19 95 ASN A CA 1
ATOM 771 C C . ASN A 1 95 ? 0.763 -8.329 -13.006 1.00 87.19 95 ASN A C 1
ATOM 773 O O . ASN A 1 95 ? 0.530 -7.317 -13.661 1.00 87.19 95 ASN A O 1
ATOM 777 N N . VAL A 1 96 ? 1.961 -8.625 -12.502 1.00 90.81 96 VAL A N 1
ATOM 778 C CA . VAL A 1 96 ? 3.133 -7.756 -12.660 1.00 90.81 96 VAL A CA 1
ATOM 779 C C . VAL A 1 96 ? 3.438 -7.470 -14.132 1.00 90.81 96 VAL A C 1
ATOM 781 O O . VAL A 1 96 ? 3.748 -6.338 -14.473 1.00 90.81 96 VAL A O 1
ATOM 784 N N . LYS A 1 97 ? 3.194 -8.425 -15.043 1.00 90.94 97 LYS A N 1
ATOM 785 C CA . LYS A 1 97 ? 3.406 -8.217 -16.486 1.00 90.94 97 LYS A CA 1
ATOM 786 C C . LYS A 1 97 ? 2.581 -7.064 -17.065 1.00 90.94 97 LYS A C 1
ATOM 788 O O . LYS A 1 97 ? 2.962 -6.510 -18.083 1.00 90.94 97 LYS A O 1
ATOM 793 N N . ASN A 1 98 ? 1.464 -6.696 -16.432 1.00 93.75 98 ASN A N 1
ATOM 794 C CA . ASN A 1 98 ? 0.630 -5.589 -16.902 1.00 93.75 98 ASN A CA 1
ATOM 795 C C . ASN A 1 98 ? 1.246 -4.215 -16.611 1.00 93.75 98 ASN A 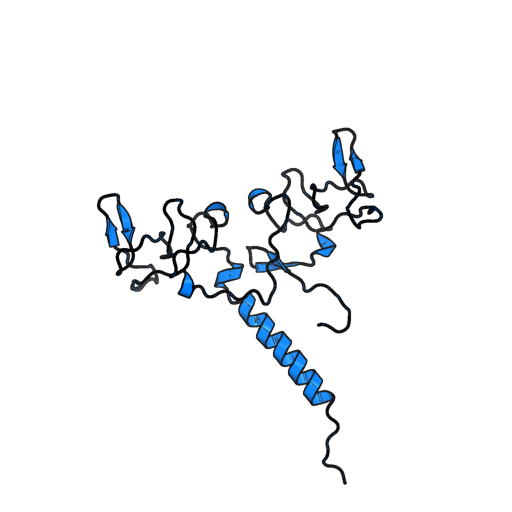C 1
ATOM 797 O O . ASN A 1 98 ? 0.738 -3.228 -17.134 1.00 93.75 98 ASN A O 1
ATOM 801 N N . ILE A 1 99 ? 2.268 -4.142 -15.755 1.00 96.12 99 ILE A N 1
ATOM 802 C CA . ILE A 1 99 ? 2.979 -2.907 -15.400 1.00 96.12 99 ILE A CA 1
ATOM 803 C C . ILE A 1 99 ? 4.454 -2.940 -15.817 1.00 96.12 99 ILE A C 1
ATOM 805 O O . ILE A 1 99 ? 5.127 -1.923 -15.733 1.00 96.12 99 ILE A O 1
ATOM 809 N N . THR A 1 100 ? 4.984 -4.093 -16.223 1.00 96.31 100 THR A N 1
ATOM 810 C CA . THR A 1 100 ? 6.379 -4.236 -16.646 1.00 96.31 100 THR A CA 1
ATOM 811 C C . THR A 1 100 ? 6.549 -3.730 -18.078 1.00 96.31 100 THR A C 1
ATOM 813 O O . THR A 1 100 ? 5.759 -4.078 -18.958 1.00 96.31 100 THR A O 1
ATOM 816 N N . GLY A 1 101 ? 7.569 -2.902 -18.300 1.00 96.25 101 GLY A N 1
ATOM 817 C CA . GLY A 1 101 ? 8.000 -2.483 -19.630 1.00 96.25 101 GLY A CA 1
ATOM 818 C C . GLY A 1 101 ? 8.577 -3.636 -20.455 1.00 96.25 101 GLY A C 1
ATOM 819 O O . GLY A 1 101 ? 8.722 -4.762 -19.984 1.00 96.25 101 GLY A O 1
ATOM 820 N N . ASP A 1 102 ? 8.897 -3.346 -21.708 1.00 96.81 102 ASP A N 1
ATOM 821 C CA . ASP A 1 102 ? 9.501 -4.307 -22.631 1.00 96.81 102 ASP A CA 1
ATOM 822 C C . ASP A 1 102 ? 11.029 -4.180 -22.619 1.00 96.81 102 ASP A C 1
ATOM 824 O O . ASP A 1 102 ? 11.572 -3.184 -23.093 1.00 96.81 102 ASP A O 1
ATOM 828 N N . PHE A 1 103 ? 11.731 -5.152 -22.041 1.00 96.06 103 PHE A N 1
ATOM 829 C CA . PHE A 1 103 ? 13.190 -5.144 -21.934 1.00 96.06 103 PHE A CA 1
ATOM 830 C C . PHE A 1 103 ? 13.753 -6.554 -21.753 1.00 96.06 103 PHE A C 1
ATOM 832 O O . PHE A 1 103 ? 13.053 -7.495 -21.373 1.00 96.06 103 PHE A O 1
ATOM 839 N N . GLU A 1 104 ? 15.050 -6.685 -22.017 1.00 94.69 104 GLU A N 1
ATOM 840 C CA . GLU A 1 104 ? 15.819 -7.882 -21.683 1.00 94.69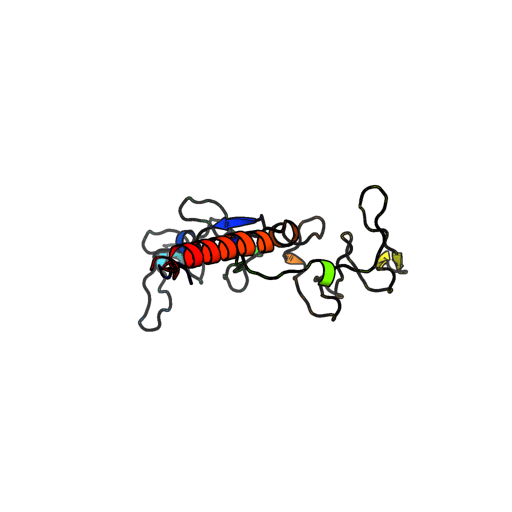 104 GLU A CA 1
ATOM 841 C C . GLU A 1 104 ? 16.392 -7.768 -20.271 1.00 94.69 104 GLU A C 1
ATOM 843 O O . GLU A 1 104 ? 16.556 -6.673 -19.736 1.00 94.69 104 GLU A O 1
ATOM 848 N N . MET A 1 105 ? 16.700 -8.913 -19.669 1.00 93.75 105 MET A N 1
ATOM 849 C CA . MET A 1 105 ? 17.440 -8.968 -18.414 1.00 93.75 105 MET A CA 1
ATOM 850 C C . MET A 1 105 ? 18.902 -9.286 -18.707 1.00 93.75 105 MET A C 1
ATOM 852 O O . MET A 1 105 ? 19.199 -10.098 -19.585 1.00 93.75 105 MET A O 1
ATOM 856 N N . ASP A 1 106 ? 19.808 -8.685 -17.946 1.00 92.12 106 ASP A N 1
ATOM 857 C CA . ASP A 1 106 ? 21.202 -9.105 -17.916 1.00 92.12 106 ASP A CA 1
ATOM 858 C C . ASP A 1 106 ? 21.341 -10.497 -17.245 1.00 92.12 106 ASP A C 1
ATOM 860 O O . ASP A 1 106 ? 20.386 -11.011 -16.647 1.00 92.12 106 ASP A O 1
ATOM 864 N N . PRO A 1 107 ? 22.524 -11.138 -17.302 1.00 94.81 107 PRO A N 1
ATOM 865 C CA . PRO A 1 107 ? 22.748 -12.434 -16.654 1.00 94.81 107 PRO A CA 1
ATOM 866 C C . PRO A 1 107 ? 22.545 -12.451 -15.127 1.00 94.81 107 PRO A C 1
ATOM 868 O O . PRO A 1 107 ? 22.441 -13.529 -14.546 1.00 94.81 107 PRO A O 1
ATOM 871 N N . LEU A 1 108 ? 22.511 -11.287 -14.472 1.00 90.00 108 LEU A N 1
ATOM 872 C CA . LEU A 1 108 ? 22.268 -11.130 -13.035 1.00 90.00 108 LEU A CA 1
ATOM 873 C C . LEU A 1 108 ? 20.781 -10.877 -12.720 1.00 90.00 108 LEU A C 1
ATOM 875 O O . LEU A 1 108 ? 20.408 -10.810 -11.549 1.00 90.00 108 LEU A O 1
ATOM 879 N N . GLY A 1 109 ? 19.928 -10.773 -13.744 1.00 86.00 109 GLY A N 1
ATOM 880 C CA . GLY A 1 109 ? 18.495 -10.530 -13.615 1.00 86.00 109 GLY A CA 1
ATOM 881 C C . GLY A 1 109 ? 18.105 -9.053 -13.512 1.00 86.00 109 GLY A C 1
ATOM 882 O O . GLY A 1 109 ? 16.964 -8.771 -13.143 1.00 86.00 109 GLY A O 1
ATOM 883 N N . ASN A 1 110 ? 19.008 -8.115 -13.815 1.00 87.81 110 ASN A N 1
ATOM 884 C CA . ASN A 1 110 ? 18.685 -6.688 -13.853 1.00 87.81 110 ASN A CA 1
ATOM 885 C C . ASN A 1 110 ? 18.125 -6.286 -15.223 1.00 87.81 110 ASN A C 1
ATOM 887 O O . ASN A 1 110 ? 18.614 -6.773 -16.244 1.00 87.81 110 ASN A O 1
ATOM 891 N N . PRO A 1 111 ? 17.152 -5.361 -15.278 1.00 92.62 111 PRO A N 1
ATOM 892 C CA . PRO A 1 111 ? 16.601 -4.894 -16.541 1.00 92.62 111 PRO A CA 1
ATOM 893 C C . PRO A 1 111 ? 17.639 -4.081 -17.326 1.00 92.62 111 PRO A C 1
ATOM 895 O O . PRO A 1 111 ? 18.241 -3.140 -16.806 1.00 92.62 111 PRO A O 1
ATOM 898 N N . ILE A 1 112 ? 17.817 -4.421 -18.600 1.00 94.44 112 ILE A N 1
ATOM 899 C CA . ILE A 1 112 ? 18.617 -3.655 -19.555 1.00 94.44 112 ILE A CA 1
ATOM 900 C C . ILE A 1 112 ? 17.705 -2.581 -20.156 1.00 94.44 112 ILE A C 1
ATOM 902 O O . ILE A 1 112 ? 16.808 -2.889 -20.940 1.00 94.44 112 ILE A O 1
ATOM 906 N N . LEU A 1 113 ? 17.916 -1.327 -19.751 1.00 96.12 113 LEU A N 1
ATOM 907 C CA . LEU A 1 113 ? 17.054 -0.186 -20.073 1.00 96.12 113 LEU A CA 1
ATOM 908 C C . LEU A 1 113 ? 17.818 0.897 -20.836 1.00 96.12 113 LEU A C 1
ATOM 910 O O . LEU A 1 113 ? 18.983 1.171 -20.535 1.00 96.12 113 LEU A O 1
ATOM 914 N N . ASP A 1 114 ? 17.125 1.559 -21.759 1.00 95.75 114 ASP A N 1
ATOM 915 C CA . ASP A 1 114 ? 17.648 2.711 -22.491 1.00 95.75 114 ASP A CA 1
ATOM 916 C C . ASP A 1 114 ? 17.511 3.998 -21.667 1.00 95.75 114 ASP A C 1
ATOM 918 O O . ASP A 1 114 ? 16.821 4.045 -20.644 1.00 95.75 114 ASP A O 1
ATOM 922 N N . ARG A 1 115 ? 18.181 5.070 -22.103 1.00 96.75 115 ARG A N 1
ATOM 923 C CA . ARG A 1 115 ? 18.062 6.401 -21.494 1.00 96.75 115 ARG A CA 1
ATOM 924 C C . ARG A 1 115 ? 17.770 7.460 -22.538 1.00 96.75 115 ARG A C 1
ATOM 926 O O . ARG A 1 115 ? 18.391 7.475 -23.597 1.00 96.75 115 ARG A O 1
ATOM 933 N N . ASP A 1 116 ? 16.863 8.374 -22.211 1.00 94.44 116 ASP A N 1
ATOM 934 C CA . ASP A 1 116 ? 16.679 9.584 -23.009 1.00 94.44 116 ASP A CA 1
ATOM 935 C C . ASP A 1 116 ? 17.761 10.641 -22.714 1.00 94.44 116 ASP A C 1
ATOM 937 O O . ASP A 1 116 ? 18.630 10.467 -21.857 1.00 94.44 116 ASP A O 1
ATOM 941 N N . GLN A 1 117 ? 17.692 11.776 -23.418 1.00 94.50 117 GLN A N 1
ATOM 942 C CA . GLN A 1 117 ? 18.627 12.896 -23.243 1.00 94.50 117 GLN A CA 1
ATOM 943 C C . GLN A 1 117 ? 18.597 13.499 -21.828 1.00 94.50 117 GLN A C 1
ATOM 945 O O . GLN A 1 117 ? 19.573 14.114 -21.405 1.00 94.50 117 GLN A O 1
ATOM 950 N N . SER A 1 118 ? 17.495 13.328 -21.092 1.00 93.50 118 SER A N 1
ATOM 951 C CA . SER A 1 118 ? 17.357 13.772 -19.702 1.00 93.50 118 SER A CA 1
ATOM 952 C C . SER A 1 118 ? 17.864 12.736 -18.688 1.00 93.50 118 SER A C 1
ATOM 954 O O . SER A 1 118 ? 17.880 13.001 -17.487 1.00 93.50 118 SER A O 1
ATOM 956 N N . GLY A 1 119 ? 18.294 11.560 -19.157 1.00 94.31 119 GLY A N 1
ATOM 957 C CA . GLY A 1 119 ? 18.731 10.438 -18.331 1.00 94.31 119 GLY A CA 1
ATOM 958 C C . GLY A 1 119 ? 17.588 9.570 -17.796 1.00 94.31 119 GLY A C 1
ATOM 959 O O . GLY A 1 119 ? 17.859 8.657 -17.005 1.00 94.31 119 GLY A O 1
ATOM 960 N N . ALA A 1 120 ? 16.341 9.821 -18.211 1.00 95.62 120 ALA A N 1
ATOM 961 C CA . ALA A 1 120 ? 15.188 9.022 -17.811 1.00 95.62 120 ALA A CA 1
ATOM 962 C C . ALA A 1 120 ? 15.256 7.630 -18.445 1.00 95.62 120 ALA A C 1
ATOM 964 O O . ALA A 1 120 ? 15.623 7.494 -19.610 1.00 95.62 120 ALA A O 1
ATOM 965 N N . LEU A 1 121 ? 14.904 6.604 -17.668 1.00 97.62 121 LEU A N 1
ATOM 966 C CA . LEU A 1 121 ? 14.941 5.216 -18.114 1.00 97.62 121 LEU A CA 1
ATOM 967 C C . LEU A 1 121 ? 13.759 4.908 -19.035 1.00 97.62 121 LEU A C 1
ATOM 969 O O . LEU A 1 121 ? 12.614 5.252 -18.725 1.00 97.62 121 LEU A O 1
ATOM 973 N N . LEU A 1 122 ? 14.050 4.233 -20.140 1.00 97.88 122 LEU A N 1
ATOM 974 C CA . LEU A 1 122 ? 13.092 3.836 -21.158 1.00 97.88 122 LEU A CA 1
ATOM 975 C C . LEU A 1 122 ? 13.138 2.323 -21.381 1.00 97.88 122 LEU A C 1
ATOM 977 O O . LEU A 1 122 ? 14.194 1.696 -21.299 1.00 97.88 122 LEU A O 1
ATOM 981 N N . ASP A 1 123 ? 11.981 1.745 -21.677 1.00 97.19 123 ASP A N 1
ATOM 982 C CA . ASP A 1 123 ? 11.898 0.398 -22.231 1.00 97.19 123 ASP A CA 1
ATOM 983 C C . ASP A 1 123 ? 12.173 0.401 -23.750 1.00 97.19 123 ASP A C 1
ATOM 985 O O . ASP A 1 123 ? 12.305 1.460 -24.367 1.00 97.19 123 ASP A O 1
ATOM 989 N N . ARG A 1 124 ? 12.212 -0.777 -24.385 1.00 96.38 124 ARG A N 1
ATOM 990 C CA . ARG A 1 124 ? 12.476 -0.929 -25.832 1.00 96.38 124 ARG A CA 1
ATOM 991 C C . ARG A 1 124 ? 11.443 -0.257 -26.737 1.00 96.38 124 ARG A C 1
ATOM 993 O O . ARG A 1 124 ? 11.687 -0.086 -27.928 1.00 96.38 124 ARG A O 1
ATOM 1000 N N . GLN A 1 125 ? 10.284 0.103 -26.194 1.00 95.25 125 GLN A N 1
ATOM 1001 C CA . GLN A 1 125 ? 9.221 0.809 -26.908 1.00 95.25 125 GLN A CA 1
ATOM 1002 C C . GLN A 1 125 ? 9.304 2.328 -26.688 1.00 95.25 125 GLN A C 1
ATOM 1004 O O . GLN A 1 125 ? 8.425 3.062 -27.139 1.00 95.25 125 GLN A O 1
ATOM 1009 N N . GLY A 1 126 ? 10.339 2.814 -25.993 1.00 95.62 126 GLY A N 1
ATOM 1010 C CA . GLY A 1 126 ? 10.526 4.224 -25.664 1.00 95.62 126 GLY A CA 1
ATOM 1011 C C . GLY A 1 126 ? 9.602 4.725 -24.551 1.00 95.62 126 GLY A C 1
ATOM 1012 O O . GLY A 1 126 ? 9.422 5.935 -24.403 1.00 95.62 126 GLY A O 1
ATOM 1013 N N . ARG A 1 127 ? 8.982 3.830 -23.772 1.00 97.12 127 ARG A N 1
ATOM 1014 C CA . ARG A 1 127 ? 8.093 4.198 -22.661 1.00 97.12 127 ARG A CA 1
ATOM 1015 C C . ARG A 1 127 ? 8.904 4.377 -21.388 1.00 97.12 127 ARG A C 1
ATOM 1017 O O . ARG A 1 127 ? 9.806 3.592 -21.108 1.00 97.12 127 ARG A O 1
ATOM 1024 N N . LYS A 1 128 ? 8.546 5.380 -20.582 1.00 97.94 128 LYS A N 1
ATOM 1025 C CA . LYS A 1 128 ? 9.219 5.639 -19.305 1.00 97.94 128 LYS A CA 1
ATOM 1026 C C . LYS A 1 128 ? 9.007 4.491 -18.329 1.00 97.94 128 LYS A C 1
ATOM 1028 O O . LYS A 1 128 ? 7.874 4.065 -18.096 1.00 97.94 128 LYS A O 1
ATOM 1033 N N . VAL A 1 129 ? 10.102 4.054 -17.721 1.00 98.25 129 VAL A N 1
ATOM 1034 C CA . VAL A 1 129 ? 10.111 3.050 -16.661 1.00 98.25 129 VAL A CA 1
ATOM 1035 C C . VAL A 1 129 ? 10.946 3.514 -15.470 1.00 98.25 129 VAL A C 1
ATOM 1037 O O . VAL A 1 129 ? 11.746 4.442 -15.572 1.00 98.25 129 VAL A O 1
ATOM 1040 N N . ASN A 1 130 ? 10.766 2.877 -14.317 1.00 97.06 130 ASN A N 1
ATOM 1041 C CA . ASN A 1 130 ? 11.680 3.023 -13.188 1.00 97.06 130 ASN A CA 1
ATOM 1042 C C . ASN A 1 130 ? 12.844 2.011 -13.264 1.00 97.06 130 ASN A C 1
ATOM 1044 O O . ASN A 1 130 ? 12.930 1.204 -14.188 1.00 97.06 130 ASN A O 1
ATOM 1048 N N . ALA A 1 131 ? 13.731 2.014 -12.264 1.00 95.19 131 ALA A N 1
ATOM 1049 C CA . ALA A 1 131 ? 14.893 1.118 -12.213 1.00 95.19 131 ALA A CA 1
ATOM 1050 C C . ALA A 1 131 ? 14.544 -0.381 -12.113 1.00 95.19 131 ALA A C 1
ATOM 1052 O O . ALA A 1 131 ? 15.382 -1.222 -12.421 1.00 95.19 131 ALA A O 1
ATOM 1053 N N . LYS A 1 132 ? 13.315 -0.726 -11.705 1.00 95.38 132 LYS A N 1
ATOM 1054 C CA . LYS A 1 132 ? 12.795 -2.104 -11.701 1.00 95.38 132 LYS A CA 1
ATOM 1055 C C . LYS A 1 132 ? 12.148 -2.492 -13.037 1.00 95.38 132 LYS A C 1
ATOM 1057 O O . LYS A 1 132 ? 11.683 -3.619 -13.185 1.00 95.38 132 LYS A O 1
ATOM 1062 N N . GLY A 1 133 ? 12.096 -1.569 -13.999 1.00 96.25 133 GLY A N 1
ATOM 1063 C CA . GLY A 1 133 ? 11.445 -1.766 -15.290 1.00 96.25 133 GLY A CA 1
ATOM 1064 C C . GLY A 1 133 ? 9.920 -1.621 -15.244 1.00 96.25 133 GLY A C 1
ATOM 1065 O O . GLY A 1 133 ? 9.234 -2.035 -16.174 1.00 96.25 133 GLY A O 1
ATOM 1066 N N . TYR A 1 134 ? 9.342 -1.053 -14.185 1.00 97.81 134 TYR A N 1
ATOM 1067 C CA . TYR A 1 134 ? 7.905 -0.769 -14.167 1.00 97.81 134 TYR A CA 1
ATOM 1068 C C . TYR A 1 134 ? 7.596 0.509 -14.930 1.00 97.81 134 TYR A C 1
ATOM 1070 O O . TYR A 1 134 ? 8.280 1.509 -14.737 1.00 97.81 134 TYR A O 1
ATOM 1078 N N . LEU A 1 135 ? 6.551 0.480 -15.755 1.00 98.38 135 LEU A N 1
ATOM 1079 C CA . LEU A 1 135 ? 6.032 1.636 -16.477 1.00 98.38 135 LEU A CA 1
ATOM 1080 C C . LEU A 1 135 ? 5.607 2.721 -15.488 1.00 98.38 135 LEU A C 1
ATOM 1082 O O . LEU 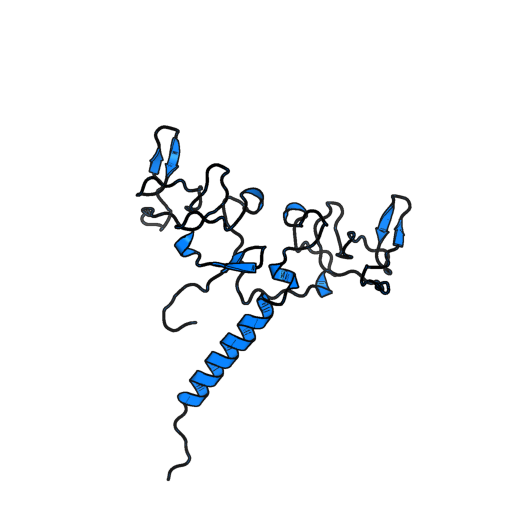A 1 135 ? 4.898 2.433 -14.519 1.00 98.38 135 LEU A O 1
ATOM 1086 N N . ILE A 1 136 ? 6.006 3.964 -15.761 1.00 98.44 136 ILE A N 1
ATOM 1087 C CA . ILE A 1 136 ? 5.691 5.113 -14.911 1.00 98.44 136 ILE A CA 1
ATOM 1088 C C . ILE A 1 136 ? 5.073 6.279 -15.676 1.00 98.44 136 ILE A C 1
ATOM 1090 O O . ILE A 1 136 ? 5.383 6.519 -16.844 1.00 98.44 136 ILE A O 1
ATOM 1094 N N . ASP A 1 137 ? 4.213 7.031 -14.991 1.00 97.81 137 ASP A N 1
ATOM 1095 C CA . ASP A 1 137 ? 3.763 8.342 -15.456 1.00 97.81 137 ASP A CA 1
ATOM 1096 C C . ASP A 1 137 ? 4.806 9.446 -15.174 1.00 97.81 137 ASP A C 1
ATOM 1098 O O . ASP A 1 137 ? 5.899 9.210 -14.654 1.00 97.81 137 ASP A O 1
ATOM 1102 N N . GLN A 1 138 ? 4.458 10.690 -15.507 1.00 95.94 138 GLN A N 1
ATOM 1103 C CA . GLN A 1 138 ? 5.306 11.866 -15.276 1.00 95.94 138 GLN A CA 1
ATOM 1104 C C . GLN A 1 138 ? 5.574 12.184 -13.793 1.00 95.94 138 GLN A C 1
ATOM 1106 O O . GLN A 1 138 ? 6.522 12.904 -13.490 1.00 95.94 138 GLN A O 1
ATOM 1111 N N . HIS A 1 139 ? 4.753 11.670 -12.876 1.00 96.56 139 HIS A N 1
ATOM 1112 C CA . HIS A 1 139 ? 4.897 11.843 -11.429 1.00 96.56 139 HIS A CA 1
ATOM 1113 C C . HIS A 1 139 ? 5.672 10.677 -10.786 1.00 96.56 139 HIS A C 1
ATOM 1115 O O . HIS A 1 139 ? 6.012 10.729 -9.603 1.00 96.56 139 HIS A O 1
ATOM 1121 N N . GLY A 1 140 ? 6.003 9.643 -11.567 1.00 96.50 140 GLY A N 1
ATOM 1122 C CA . GLY A 1 140 ? 6.673 8.434 -11.101 1.00 96.50 140 GLY A CA 1
ATOM 1123 C C . GLY A 1 140 ? 5.722 7.399 -10.499 1.00 96.50 140 GLY A C 1
ATOM 1124 O O . GLY A 1 140 ? 6.194 6.460 -9.859 1.00 96.50 140 GLY A O 1
ATOM 1125 N N . ASN A 1 141 ? 4.407 7.554 -10.681 1.00 98.00 141 ASN A N 1
ATOM 1126 C CA . ASN A 1 141 ? 3.444 6.528 -10.296 1.00 98.00 141 ASN A CA 1
ATOM 1127 C C . ASN A 1 141 ? 3.528 5.356 -11.266 1.00 98.00 141 ASN A C 1
ATOM 1129 O O . ASN A 1 141 ? 3.706 5.555 -12.466 1.00 98.00 141 ASN A O 1
ATOM 1133 N N . ILE A 1 142 ? 3.318 4.142 -10.766 1.00 98.19 142 ILE A N 1
ATOM 1134 C CA . ILE A 1 142 ? 3.275 2.955 -11.612 1.00 98.19 142 ILE A CA 1
ATOM 1135 C C . ILE A 1 142 ? 1.973 2.945 -12.403 1.00 98.19 142 ILE A C 1
ATOM 1137 O O . ILE A 1 142 ? 0.881 2.976 -11.824 1.00 98.19 142 ILE A O 1
ATOM 1141 N N . ILE A 1 143 ? 2.089 2.828 -13.720 1.00 98.06 143 ILE A N 1
ATOM 1142 C CA . ILE A 1 143 ? 0.970 2.690 -14.650 1.00 98.06 143 ILE A CA 1
ATOM 1143 C C . ILE A 1 143 ? 0.962 1.294 -15.270 1.00 98.06 143 ILE A C 1
ATOM 1145 O O . ILE A 1 143 ? 1.966 0.587 -15.289 1.00 98.06 143 ILE A O 1
ATOM 1149 N N . ASN A 1 144 ? -0.192 0.874 -15.778 1.00 96.62 144 ASN A N 1
ATOM 1150 C CA . ASN A 1 144 ? -0.265 -0.319 -16.610 1.00 96.62 144 ASN A CA 1
ATOM 1151 C C . ASN A 1 144 ? 0.079 -0.008 -18.076 1.00 96.62 144 ASN A C 1
ATOM 1153 O O . ASN A 1 144 ? 0.197 1.149 -18.476 1.00 96.62 144 ASN A O 1
ATOM 1157 N N . VAL A 1 145 ? 0.143 -1.051 -18.905 1.00 95.19 145 VAL A N 1
ATOM 1158 C CA . VAL A 1 145 ? 0.336 -0.956 -20.366 1.00 95.19 145 VAL A CA 1
ATOM 1159 C C . VAL A 1 145 ? -0.710 -0.097 -21.094 1.00 95.19 145 VAL A C 1
ATOM 1161 O O . VAL A 1 145 ? -0.489 0.285 -22.238 1.00 95.19 145 VAL A O 1
ATOM 1164 N N . HIS A 1 146 ? -1.837 0.224 -20.450 1.00 95.19 146 HIS A N 1
ATOM 1165 C CA . HIS A 1 146 ? -2.881 1.114 -20.970 1.00 95.19 146 HIS A CA 1
ATOM 1166 C C . HIS A 1 146 ? -2.773 2.553 -20.433 1.00 95.19 146 HIS A C 1
ATOM 1168 O O . HIS A 1 146 ? -3.683 3.350 -20.643 1.00 95.19 146 HIS A O 1
ATOM 1174 N N . GLY A 1 147 ? -1.710 2.889 -19.698 1.00 94.50 147 GLY A N 1
ATOM 1175 C CA . GLY A 1 147 ? -1.490 4.222 -19.135 1.00 94.50 147 GLY A CA 1
ATOM 1176 C C . GLY A 1 147 ? -2.307 4.542 -17.881 1.00 94.50 147 GLY A C 1
ATOM 1177 O O . GLY A 1 147 ? -2.269 5.668 -17.395 1.00 94.50 147 GLY A O 1
ATOM 1178 N N . LYS A 1 148 ? -3.050 3.577 -17.326 1.00 96.94 148 LYS A N 1
ATOM 1179 C CA . LYS A 1 148 ? -3.824 3.786 -16.097 1.00 96.94 148 LYS A CA 1
ATOM 1180 C C . LYS A 1 148 ? -2.940 3.575 -14.874 1.00 96.94 148 LYS A C 1
ATOM 1182 O O . LYS A 1 148 ? -2.304 2.529 -14.760 1.00 96.94 148 LYS A O 1
ATOM 1187 N N . GLN A 1 149 ? -2.981 4.517 -13.934 1.00 96.88 149 GLN A N 1
ATOM 1188 C CA . GLN A 1 149 ? -2.313 4.398 -12.639 1.00 96.88 149 GLN A CA 1
ATOM 1189 C C . GLN A 1 149 ? -2.775 3.145 -11.880 1.00 96.88 149 GLN A C 1
ATOM 1191 O O . GLN A 1 149 ? -3.973 2.913 -11.697 1.00 96.88 149 GLN A O 1
ATOM 1196 N N . VAL A 1 150 ? -1.803 2.351 -11.435 1.00 94.50 150 VAL A N 1
ATOM 1197 C CA . VAL A 1 150 ? -1.988 1.128 -10.645 1.00 94.50 150 VAL A CA 1
ATOM 1198 C C . VAL A 1 150 ? -1.498 1.330 -9.218 1.00 94.50 150 VAL A C 1
ATOM 1200 O O . VAL A 1 150 ? -2.204 0.967 -8.281 1.00 94.50 150 VAL A O 1
ATOM 1203 N N . PHE A 1 151 ? -0.328 1.948 -9.047 1.00 95.19 151 PHE A N 1
ATOM 1204 C CA . PHE A 1 151 ? 0.232 2.262 -7.736 1.00 95.19 151 PHE A CA 1
ATOM 1205 C C . PHE A 1 151 ? 0.757 3.685 -7.721 1.00 95.19 151 PHE A C 1
ATOM 1207 O O . PHE A 1 151 ? 1.397 4.116 -8.678 1.00 95.19 151 PHE A O 1
ATOM 1214 N N . LYS A 1 152 ? 0.506 4.402 -6.627 1.00 94.62 152 LYS A N 1
ATOM 1215 C CA . LYS A 1 152 ? 1.151 5.694 -6.419 1.00 94.62 152 LYS A CA 1
ATOM 1216 C C . LYS A 1 152 ? 2.626 5.485 -6.066 1.00 94.62 152 LYS A C 1
ATOM 1218 O O . LYS A 1 152 ? 2.987 4.437 -5.525 1.00 94.62 152 LYS A O 1
ATOM 1223 N N . LYS A 1 153 ? 3.479 6.458 -6.369 1.00 95.25 153 LYS A N 1
ATOM 1224 C CA . LYS A 1 153 ? 4.918 6.374 -6.082 1.00 95.25 153 LYS A CA 1
ATOM 1225 C C . LYS A 1 153 ? 5.208 6.180 -4.589 1.00 95.25 153 LYS A C 1
ATOM 1227 O O . LYS A 1 153 ? 6.178 5.521 -4.237 1.00 95.25 153 LYS A O 1
ATOM 1232 N N . GLU A 1 154 ? 4.364 6.724 -3.719 1.00 92.38 154 GLU A N 1
ATOM 1233 C CA . GLU A 1 154 ? 4.557 6.747 -2.266 1.00 92.38 154 GLU A CA 1
ATOM 1234 C C . GLU A 1 154 ? 4.436 5.367 -1.613 1.00 92.38 154 GLU A C 1
ATOM 1236 O O . GLU A 1 154 ? 4.896 5.195 -0.491 1.00 92.38 154 GLU A O 1
ATOM 1241 N N . ILE A 1 155 ? 3.829 4.384 -2.289 1.00 92.25 155 ILE A N 1
ATOM 1242 C CA . ILE A 1 155 ? 3.740 3.014 -1.759 1.00 92.25 155 ILE A CA 1
ATOM 1243 C C . ILE A 1 155 ? 4.904 2.121 -2.200 1.00 92.25 155 ILE A C 1
ATOM 1245 O O . ILE A 1 155 ? 4.933 0.938 -1.853 1.00 92.25 155 ILE A O 1
ATOM 1249 N N . LEU A 1 156 ? 5.791 2.636 -3.054 1.00 93.75 156 LEU A N 1
ATOM 1250 C CA . LEU A 1 156 ? 6.967 1.903 -3.494 1.00 93.75 156 LEU A CA 1
ATOM 1251 C C . LEU A 1 156 ? 7.995 1.877 -2.369 1.00 93.75 156 LEU A C 1
ATOM 1253 O O . LEU A 1 156 ? 8.073 2.805 -1.565 1.00 93.75 156 LEU A O 1
ATOM 1257 N N . ASP A 1 157 ? 8.795 0.818 -2.322 1.00 91.06 157 ASP A N 1
ATOM 1258 C CA . ASP A 1 157 ? 9.922 0.787 -1.399 1.00 91.06 157 ASP A CA 1
ATOM 1259 C C . ASP A 1 157 ? 11.042 1.746 -1.844 1.00 91.06 157 ASP A C 1
ATOM 1261 O O . ASP A 1 157 ? 10.988 2.388 -2.899 1.00 91.06 157 ASP A O 1
ATOM 1265 N N . ASN A 1 158 ? 12.094 1.837 -1.032 1.00 90.31 158 ASN A N 1
ATOM 1266 C CA . ASN A 1 158 ? 13.228 2.729 -1.283 1.00 90.31 158 ASN A CA 1
ATOM 1267 C C . ASN A 1 158 ? 13.991 2.412 -2.584 1.00 90.31 158 ASN A C 1
ATOM 1269 O O . ASN A 1 158 ? 14.767 3.242 -3.053 1.00 90.31 158 ASN A O 1
ATOM 1273 N N . GLU A 1 159 ? 13.781 1.235 -3.178 1.00 91.69 159 GLU A N 1
ATOM 1274 C CA . GLU A 1 159 ? 14.369 0.831 -4.458 1.00 91.69 159 GLU A CA 1
ATOM 1275 C C . GLU A 1 159 ? 13.410 1.056 -5.640 1.00 91.69 159 GLU A C 1
ATOM 1277 O O . GLU A 1 159 ? 13.721 0.697 -6.781 1.00 91.69 159 GLU A O 1
ATOM 1282 N N . GLY A 1 160 ? 12.234 1.636 -5.385 1.00 93.19 160 GLY A N 1
ATOM 1283 C CA . GLY A 1 160 ? 11.177 1.817 -6.370 1.00 93.19 160 GLY A CA 1
ATOM 1284 C C . GLY A 1 160 ? 10.455 0.517 -6.729 1.00 93.19 160 GLY A C 1
ATOM 1285 O O . GLY A 1 160 ? 9.796 0.462 -7.770 1.00 93.19 160 GLY A O 1
ATOM 1286 N N . ASP A 1 161 ? 10.578 -0.541 -5.925 1.00 95.00 161 ASP A N 1
ATOM 1287 C CA . ASP A 1 161 ? 9.822 -1.768 -6.144 1.00 95.00 161 ASP A CA 1
ATOM 1288 C C . ASP A 1 161 ? 8.403 -1.656 -5.576 1.00 95.00 161 ASP A C 1
ATOM 1290 O O . ASP A 1 161 ? 8.134 -0.921 -4.627 1.00 95.00 161 ASP A O 1
ATOM 1294 N N . ILE A 1 162 ? 7.467 -2.412 -6.147 1.00 94.62 162 ILE A N 1
ATOM 1295 C CA . ILE A 1 162 ? 6.109 -2.495 -5.605 1.00 94.62 162 ILE A CA 1
ATOM 1296 C C . ILE A 1 162 ? 6.108 -3.344 -4.321 1.00 94.62 162 ILE A C 1
ATOM 1298 O O . ILE A 1 162 ? 6.964 -4.232 -4.162 1.00 94.62 162 ILE A O 1
ATOM 1302 N N . PRO A 1 163 ? 5.116 -3.169 -3.428 1.00 94.00 163 PRO A N 1
ATOM 1303 C CA . PRO A 1 163 ? 5.025 -3.949 -2.202 1.00 94.00 163 PRO A CA 1
ATOM 1304 C C . PRO A 1 163 ? 5.152 -5.460 -2.414 1.00 94.00 163 PRO A C 1
ATOM 1306 O O . PRO A 1 163 ? 4.554 -6.038 -3.328 1.00 94.00 163 PRO A O 1
ATOM 1309 N N . LYS A 1 164 ? 5.902 -6.119 -1.524 1.00 91.00 164 LYS A N 1
ATOM 1310 C CA . LYS A 1 164 ? 6.247 -7.550 -1.599 1.00 91.00 164 LYS A CA 1
ATOM 1311 C C . LYS A 1 164 ? 5.027 -8.455 -1.794 1.00 91.00 164 LYS A C 1
ATOM 1313 O O . LYS A 1 164 ? 5.105 -9.458 -2.512 1.00 91.00 164 LYS A O 1
ATOM 1318 N N . VAL A 1 165 ? 3.893 -8.100 -1.191 1.00 91.06 165 VAL A N 1
ATOM 1319 C CA . VAL A 1 165 ? 2.629 -8.840 -1.323 1.00 91.06 165 VAL A CA 1
ATOM 1320 C C . VAL A 1 165 ? 2.187 -9.030 -2.784 1.00 91.06 165 VAL A C 1
ATOM 1322 O O . VAL A 1 165 ? 1.652 -10.082 -3.129 1.00 91.06 165 VAL A O 1
ATOM 1325 N N . TYR A 1 166 ? 2.485 -8.077 -3.672 1.00 90.88 166 TYR A N 1
ATOM 1326 C CA . TYR A 1 166 ? 2.104 -8.129 -5.088 1.00 90.88 166 TYR A CA 1
ATOM 1327 C C . TYR A 1 166 ? 3.078 -8.929 -5.967 1.00 90.88 166 TYR A C 1
ATOM 1329 O O . TYR A 1 166 ? 2.734 -9.286 -7.094 1.00 90.88 166 TYR A O 1
ATOM 1337 N N . ARG A 1 167 ? 4.276 -9.256 -5.464 1.00 86.88 167 ARG A N 1
ATOM 1338 C CA . ARG A 1 167 ? 5.332 -9.953 -6.230 1.00 86.88 167 ARG A CA 1
ATOM 1339 C C . ARG A 1 167 ? 5.533 -11.408 -5.832 1.00 86.88 167 ARG A C 1
ATOM 1341 O O . ARG A 1 167 ? 5.949 -12.220 -6.646 1.00 86.88 167 ARG A O 1
ATOM 1348 N N . THR A 1 168 ? 5.198 -11.759 -4.597 1.00 80.69 168 THR A N 1
ATOM 1349 C CA . THR A 1 168 ? 5.503 -13.071 -3.995 1.00 80.69 168 THR A CA 1
ATOM 1350 C C . THR A 1 168 ? 4.511 -14.183 -4.335 1.00 80.69 168 THR A C 1
ATOM 1352 O O . THR A 1 168 ? 4.602 -15.277 -3.790 1.00 80.69 168 THR A O 1
ATOM 1355 N N . GLY A 1 169 ? 3.527 -13.927 -5.202 1.00 73.88 169 GLY A N 1
ATOM 1356 C CA . GLY A 1 169 ? 2.506 -14.920 -5.555 1.00 73.88 169 GLY A CA 1
ATOM 1357 C C . GLY A 1 169 ? 1.543 -15.277 -4.413 1.00 73.88 169 GLY A C 1
ATOM 1358 O O . GLY A 1 169 ? 0.653 -16.098 -4.627 1.00 73.88 169 GLY A O 1
ATOM 1359 N N . LEU A 1 170 ? 1.654 -14.629 -3.244 1.00 76.75 170 LEU A N 1
ATOM 1360 C CA . LEU A 1 170 ? 0.759 -14.811 -2.091 1.00 76.75 170 LEU A CA 1
ATOM 1361 C C . LEU A 1 170 ? -0.714 -14.641 -2.481 1.00 76.75 170 LEU A C 1
ATOM 1363 O O . LEU A 1 170 ? -1.557 -15.449 -2.106 1.00 76.75 170 LEU A O 1
ATOM 1367 N N . LEU A 1 171 ? -0.996 -13.645 -3.324 1.00 74.94 171 LEU A N 1
ATOM 1368 C CA . LEU A 1 171 ? -2.340 -13.333 -3.824 1.00 74.94 171 LEU A CA 1
ATOM 1369 C C . LEU A 1 171 ? -2.856 -14.310 -4.901 1.00 74.94 171 LEU A C 1
ATOM 1371 O O . LEU A 1 171 ? -3.984 -14.197 -5.373 1.00 74.94 171 LEU A O 1
ATOM 1375 N N . LYS A 1 172 ? -2.020 -15.260 -5.339 1.00 62.59 172 LYS A N 1
ATOM 1376 C CA . LYS A 1 172 ? -2.400 -16.356 -6.245 1.00 62.59 172 LYS A CA 1
ATOM 1377 C C . LYS A 1 172 ? -2.575 -17.665 -5.473 1.00 62.59 172 LYS A C 1
ATOM 1379 O O . LYS A 1 172 ? -3.532 -18.397 -5.723 1.00 62.59 172 LYS A O 1
ATOM 1384 N N . ALA A 1 173 ? -1.681 -17.941 -4.524 1.00 51.44 173 ALA A N 1
ATOM 1385 C CA . ALA A 1 173 ? -1.598 -19.212 -3.808 1.00 51.44 173 ALA A CA 1
ATOM 1386 C C . ALA A 1 173 ? -2.842 -19.530 -2.958 1.00 51.44 173 ALA A C 1
ATOM 1388 O O . ALA A 1 173 ? -3.276 -20.682 -2.924 1.00 51.44 173 ALA A O 1
ATOM 1389 N N . ASP A 1 174 ? -3.469 -18.526 -2.336 1.00 50.03 174 ASP A N 1
ATOM 1390 C CA . ASP A 1 174 ? -4.628 -18.769 -1.464 1.00 50.03 174 ASP A CA 1
ATOM 1391 C C . ASP A 1 174 ? -5.939 -18.999 -2.237 1.00 50.03 174 ASP A C 1
ATOM 1393 O O . ASP A 1 174 ? -6.922 -19.478 -1.670 1.00 50.03 174 ASP A O 1
ATOM 1397 N N . THR A 1 175 ? -5.964 -18.726 -3.548 1.00 49.12 175 THR A N 1
ATOM 1398 C CA . THR A 1 175 ? -7.103 -19.108 -4.398 1.00 49.12 175 THR A CA 1
ATOM 1399 C C . THR A 1 175 ? -7.088 -20.599 -4.715 1.00 49.12 175 THR A C 1
ATOM 1401 O O . THR A 1 175 ? -8.144 -21.218 -4.682 1.00 49.12 175 THR A O 1
ATOM 1404 N N . ALA A 1 176 ? -5.912 -21.202 -4.929 1.00 48.00 176 ALA A N 1
ATOM 1405 C CA . ALA A 1 176 ? -5.791 -22.635 -5.186 1.00 48.00 176 ALA A CA 1
ATOM 1406 C C . ALA A 1 176 ? -6.092 -23.458 -3.928 1.00 48.00 176 ALA A C 1
ATOM 1408 O O . ALA A 1 176 ? -6.860 -24.403 -3.999 1.00 48.00 176 ALA A O 1
ATOM 1409 N N . SER A 1 177 ? -5.576 -23.070 -2.758 1.00 53.97 177 SER A N 1
ATOM 1410 C CA . SER A 1 177 ? -5.869 -23.774 -1.499 1.00 53.97 177 SER A CA 1
ATOM 1411 C C . SER A 1 177 ? -7.348 -23.668 -1.099 1.00 53.97 177 SER A C 1
ATOM 1413 O O . SER A 1 177 ? -7.931 -24.641 -0.623 1.00 53.97 177 SER A O 1
ATOM 1415 N N . SER A 1 178 ? -7.977 -22.509 -1.325 1.00 54.09 178 SER A N 1
ATOM 1416 C CA . SER A 1 178 ? -9.394 -22.285 -1.018 1.00 54.09 178 SER A CA 1
ATOM 1417 C C . SER A 1 178 ? -10.320 -22.972 -2.018 1.00 54.09 178 SER A C 1
ATOM 1419 O O . SER A 1 178 ? -11.321 -23.549 -1.603 1.00 54.09 178 SER A O 1
ATOM 1421 N N . LEU A 1 179 ? -9.979 -22.966 -3.313 1.00 53.97 179 LEU A N 1
ATOM 1422 C CA . LEU A 1 179 ? -10.713 -23.716 -4.333 1.00 53.97 179 LEU A CA 1
ATOM 1423 C C . LEU A 1 179 ? -10.547 -25.224 -4.113 1.00 53.97 179 LEU A C 1
ATOM 1425 O O . LEU A 1 179 ? -11.538 -25.934 -4.128 1.00 53.97 179 LEU A O 1
ATOM 1429 N N . SER A 1 180 ? -9.339 -25.710 -3.812 1.00 53.62 180 SER A N 1
ATOM 1430 C CA . SER A 1 180 ? -9.088 -27.123 -3.497 1.00 53.62 180 SER A CA 1
ATOM 1431 C C . SER A 1 180 ? -9.800 -27.583 -2.223 1.00 53.62 180 SER A C 1
ATOM 1433 O O . SER A 1 180 ? -10.291 -28.705 -2.183 1.00 53.62 180 SER A O 1
ATOM 1435 N N . ARG A 1 181 ? -9.916 -26.732 -1.190 1.00 56.94 181 ARG A N 1
ATOM 1436 C CA . ARG A 1 181 ? -10.764 -27.023 -0.018 1.00 56.94 181 ARG A CA 1
ATOM 1437 C C . ARG A 1 181 ? -12.242 -27.092 -0.389 1.00 56.94 181 ARG A C 1
ATOM 1439 O O . ARG A 1 181 ? -12.914 -28.019 0.041 1.00 56.94 181 ARG A O 1
ATOM 1446 N N . LEU A 1 182 ? -12.721 -26.161 -1.216 1.00 58.41 182 LEU A N 1
ATOM 1447 C CA . LEU A 1 182 ? -14.101 -26.163 -1.701 1.00 58.41 182 LEU A CA 1
ATOM 1448 C C . LEU A 1 182 ? -14.401 -27.424 -2.529 1.00 58.41 182 LEU A C 1
ATOM 1450 O O . LEU A 1 182 ? -15.424 -28.060 -2.316 1.00 58.41 182 LEU A O 1
ATOM 1454 N N . MET A 1 183 ? -13.487 -27.818 -3.420 1.00 52.84 183 MET A N 1
ATOM 1455 C CA . MET A 1 183 ? -13.601 -29.040 -4.221 1.00 52.84 183 MET A CA 1
ATOM 1456 C C . MET A 1 183 ? -13.574 -30.294 -3.338 1.00 52.84 183 MET A C 1
ATOM 1458 O O . MET A 1 183 ? -14.430 -31.157 -3.489 1.00 52.84 183 MET A O 1
ATOM 1462 N N . SER A 1 184 ? -12.675 -30.356 -2.349 1.00 60.84 184 SER A N 1
ATOM 1463 C CA . SER A 1 184 ? -12.608 -31.479 -1.403 1.00 60.84 184 SER A CA 1
ATOM 1464 C C . SER A 1 184 ? -13.853 -31.588 -0.507 1.00 60.84 184 SER A C 1
ATOM 1466 O O . SER A 1 184 ? -14.252 -32.690 -0.138 1.00 60.84 184 SER A O 1
ATOM 1468 N N . GLU A 1 185 ? -14.494 -30.469 -0.155 1.00 59.78 185 GLU A N 1
ATOM 1469 C CA . GLU A 1 185 ? -15.771 -30.469 0.572 1.00 59.78 185 GLU A CA 1
ATOM 1470 C C . GLU A 1 185 ? -16.960 -30.878 -0.308 1.00 59.78 185 GLU A C 1
ATOM 1472 O O . GLU A 1 185 ? -17.896 -31.495 0.196 1.00 59.78 185 GLU A O 1
ATOM 1477 N N . ILE A 1 186 ? -16.928 -30.567 -1.608 1.00 59.03 186 ILE A N 1
ATOM 1478 C CA . ILE A 1 186 ? -17.952 -30.990 -2.574 1.00 59.03 186 ILE A CA 1
ATOM 1479 C C . ILE A 1 186 ? -17.855 -32.500 -2.829 1.00 59.03 186 ILE A C 1
ATOM 1481 O O . ILE A 1 186 ? -18.874 -33.182 -2.782 1.00 59.03 186 ILE A O 1
ATOM 1485 N N . GLU A 1 187 ? -16.644 -33.033 -3.013 1.00 54.66 187 GLU A N 1
ATOM 1486 C CA . GLU A 1 187 ? -16.399 -34.472 -3.204 1.00 54.66 187 GLU A CA 1
ATOM 1487 C C . GLU A 1 187 ? -16.813 -35.309 -1.985 1.00 54.66 187 GLU A C 1
ATOM 1489 O O . GLU A 1 187 ? -17.341 -36.404 -2.140 1.00 54.66 187 GLU A O 1
ATOM 1494 N N . LYS A 1 188 ? -16.637 -34.793 -0.761 1.00 56.12 188 LYS A N 1
ATOM 1495 C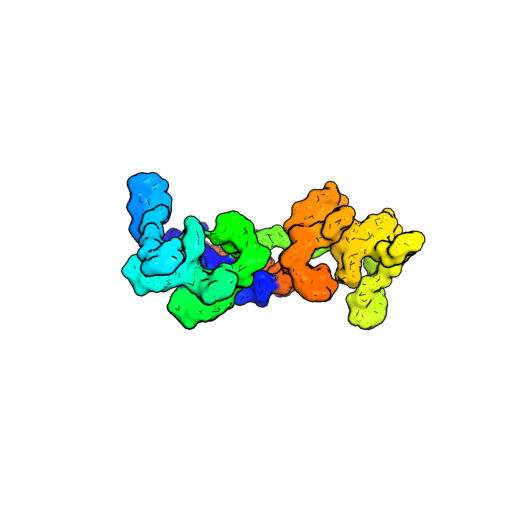 CA . LYS A 1 188 ? -17.070 -35.484 0.469 1.00 56.12 188 LYS A CA 1
ATOM 1496 C C . LYS A 1 188 ? -18.583 -35.474 0.696 1.00 56.12 188 LYS A C 1
ATOM 1498 O O . LYS A 1 188 ? -19.072 -36.299 1.462 1.00 56.12 188 LYS A O 1
ATOM 1503 N N . ASN A 1 189 ? -19.306 -34.540 0.077 1.00 55.78 189 ASN A N 1
ATOM 1504 C CA . ASN A 1 189 ? -20.745 -34.350 0.275 1.00 55.78 189 ASN A CA 1
ATOM 1505 C C . ASN A 1 189 ? -21.600 -34.837 -0.907 1.00 55.78 189 ASN A C 1
ATOM 1507 O O . ASN A 1 189 ? -22.821 -34.679 -0.865 1.00 55.78 189 ASN A O 1
ATOM 1511 N N . GLN A 1 190 ? -21.001 -35.428 -1.945 1.00 48.81 190 GLN A N 1
ATOM 1512 C CA . GLN A 1 190 ? -21.751 -36.191 -2.940 1.00 48.81 190 GLN A CA 1
ATOM 1513 C C . GLN A 1 190 ? -21.979 -37.617 -2.411 1.00 48.81 190 GLN A C 1
ATOM 1515 O O . GLN A 1 190 ? -21.003 -38.339 -2.206 1.00 48.81 190 GLN A O 1
ATOM 1520 N N . PRO A 1 191 ? -23.230 -38.054 -2.168 1.00 49.53 191 PRO A N 1
ATOM 1521 C CA . PRO A 1 191 ? -23.497 -39.470 -1.953 1.00 49.53 191 PRO A CA 1
ATOM 1522 C C . PRO A 1 191 ? -23.121 -40.237 -3.226 1.00 49.53 191 PRO A C 1
ATOM 1524 O O . PRO A 1 191 ? -23.451 -39.808 -4.333 1.00 49.53 191 PRO A O 1
ATOM 1527 N N . SER A 1 192 ? -22.407 -41.352 -3.079 1.00 51.97 192 SER A N 1
ATOM 1528 C CA . SER A 1 192 ? -22.072 -42.220 -4.203 1.00 51.97 192 SER A CA 1
ATOM 1529 C C . SER A 1 192 ? -23.355 -42.794 -4.804 1.00 51.97 192 SER A C 1
ATOM 1531 O O . SER A 1 192 ? -24.016 -43.620 -4.182 1.00 51.97 192 SER A O 1
ATOM 1533 N N . GLU A 1 193 ? -23.695 -42.411 -6.033 1.00 53.03 193 GLU A N 1
ATOM 1534 C CA . GLU A 1 193 ? -24.775 -43.037 -6.819 1.00 53.03 193 GLU A CA 1
ATOM 1535 C C . GLU A 1 193 ? -24.397 -44.429 -7.374 1.00 53.03 193 GLU A C 1
ATOM 1537 O O . GLU A 1 193 ? -24.967 -44.904 -8.349 1.00 53.03 193 GLU A O 1
ATOM 1542 N N . PHE A 1 194 ? -23.451 -45.117 -6.738 1.00 49.53 194 PHE A N 1
ATOM 1543 C CA . PHE A 1 194 ? -23.082 -46.493 -7.060 1.00 49.53 194 PHE A CA 1
ATOM 1544 C C . PHE A 1 194 ? -22.953 -47.300 -5.771 1.00 49.53 194 PHE A C 1
ATOM 1546 O O . PHE A 1 194 ? -21.853 -47.577 -5.318 1.00 49.53 194 PHE A O 1
ATOM 1553 N N . ASP A 1 195 ? -24.105 -47.609 -5.181 1.00 49.00 195 ASP A N 1
ATOM 1554 C CA . ASP A 1 195 ? -24.333 -48.789 -4.341 1.00 49.00 195 ASP A CA 1
ATOM 1555 C C . ASP A 1 195 ? -25.839 -49.126 -4.416 1.00 49.00 195 ASP A C 1
ATOM 1557 O O . ASP A 1 195 ? -26.626 -48.814 -3.520 1.00 49.00 195 ASP A O 1
ATOM 1561 N N . GLN A 1 196 ? -26.248 -49.708 -5.551 1.00 40.19 196 GLN A N 1
ATOM 1562 C CA . GLN A 1 196 ? -27.423 -50.579 -5.700 1.00 40.19 196 GLN A CA 1
ATOM 1563 C C . GLN A 1 196 ? -27.051 -51.758 -6.595 1.00 40.19 196 GLN A C 1
ATOM 1565 O O . GLN A 1 196 ? -26.375 -51.518 -7.622 1.00 40.19 196 GLN A O 1
#

Foldseek 3Di:
DPPPPADAFFAALQRDTGRVVQFAAAFDADPVRQTDFDADPVRFTAHPVRFGADNRRTGADPQRFGAGNVRHGRGHPLCDDVSHHDGHGLQPDADQLQFAAAADADPVRWTDFDADPVRFTAGPVRFGDARRRGGADPQRAGAGPVRHGDGGQSQAPPRSHHRPSRVVCSSVVVVCVVVVVVVVVVVVPDDPPPDD

Secondary structure (DSSP, 8-state):
--TT-PPPPEE-TT--EE-GGGGB---EE-TTS-EE-EE-TTS-EE-TTS-BB-TT-BBB-TTS-EE-TTS-EEE-GGG-BTTBPP-B-TT----GGGTB-S-EEPTTS-EE-EE-TT--EE-TTS-BB-TT-BBB-TTS-EE-TTS-EEE-GGGS-TTSPPPHHHHSSHHHHHHHHHHHHHHHHHHHHS--S---